Protein AF-0000000087155321 (afdb_homodimer)

Nearest PDB structures (foldseek):
  1sef-assembly1_A  TM=7.141E-01  e=6.602E-05  Enterococcus faecalis V583
  1ud1-assembly1_A  TM=6.564E-01  e=1.223E-03  Glycine max
  1ipj-assembly1_C  TM=6.462E-01  e=1.160E-03  Glycine max
  6l4m-assembly1_A  TM=5.495E-01  e=4.373E-03  Solanum lycopersicum
  2p17-assembly1_A  TM=5.988E-01  e=2.267E-02  Geobacillus kaustophilus HTA426

pLDDT: mean 96.56, std 4.93, range [63.72, 99.0]

Foldseek 3Di:
DDAQWDDDDDDDDDPPDQWDDPPPADPQKTKHWDIKDDDQVVQFHKTKMKIKGAAWGWAAAWDFAQWKKKKFWAAAKKFFDAHNVRDDGDIDGGRDMDIDHHGDITGRMHGHHMTMMIMMIGHPDD/DDAQWDDDDDDDDDPPDQWDDPPPAPPQKTKHWDIKDDDQVVQFHKTKMKIKGAAWGWAAAKDFGQWKKKKFWAAAKKFFDAHNVRDDGDIDGGRDMDIDHHGDITGRMHGHHMTMMIMMIGHDDD

Solvent-accessible surface area (backbone atoms only — not comparable to full-atom values): 12949 Å² total; per-residue (Å²): 89,69,73,61,58,68,79,34,71,80,43,71,59,67,87,84,60,76,67,43,58,50,90,93,52,58,84,47,35,33,32,31,81,76,40,51,44,72,39,74,90,77,58,38,45,34,29,34,30,39,41,35,38,37,58,63,35,59,42,53,58,62,46,68,47,85,36,30,39,37,41,34,32,67,40,52,34,42,25,43,46,24,38,70,84,56,46,75,49,48,78,41,54,49,54,20,38,30,28,38,51,55,60,52,72,44,55,10,40,32,16,68,78,14,27,37,31,44,36,41,38,35,44,63,40,97,87,70,71,60,57,68,78,34,72,78,43,72,59,66,86,86,59,76,67,43,59,49,91,92,52,58,84,46,34,32,32,29,82,75,41,52,45,71,38,75,90,76,57,39,47,34,30,34,30,40,39,34,38,36,58,63,34,58,43,52,57,63,46,68,50,85,35,31,39,36,41,36,33,66,38,52,35,44,25,41,48,24,39,69,83,57,46,76,49,49,78,41,55,49,55,19,36,30,28,38,51,55,59,52,74,43,54,9,41,32,16,70,79,13,27,36,31,44,34,40,37,36,44,63,42,99

Secondary structure (DSSP, 8-state):
-------EEEEE--SSS--BPPTTS-TTEEEEEEEEEEETTTTEEEEEEEEEEPTT-B--S-B--SSEEEEEEEEE-EEES--TTS---EEE-SSEEEEE-TT--B--EE-SS-EEEEEEEEPPP-/-------EEEEE--SSS--BPPTTS-TTEEEEEEEEEEETTTTEEEEEEEEEEPTT-B--S-B--SSEEEEEEEEE-EEES--TTS---EEE-SSEEEEE-TT--B--EE-SS-EEEEEEEEPPP-

Sequence (252 aa):
MPVNKKHDEFYTLDMATGWEVPAGYPAGIQQKIISGGLDEERRSGTRTRLLRFAPGVYTTAPFSHEYWEEVYLVSGDLIVGNDAKGEGGKSFPPNTYACRPPHAPHGPFKSVNGCLLLEMHYFDPVMPVNKKHDEFYTLDMATGWEVPAGYPAGIQQKIISGGLDEERRSGTRTRLLRFAPGVYTTAPFSHEYWEEVYLVSGDLIVGNDAKGEGGKSFPPNTYACRPPHAPHGPFKSVNGCLLLEMHYFDPV

Structure (mmCIF, N/CA/C/O backbone):
data_AF-0000000087155321-model_v1
#
loop_
_entity.id
_entity.type
_entity.pdbx_description
1 polymer 'ChrR-like cupin domain-containing protein'
#
loop_
_atom_site.group_PDB
_atom_site.id
_atom_site.type_symbol
_atom_site.label_atom_id
_atom_site.label_alt_id
_atom_site.label_comp_id
_atom_site.label_asym_id
_atom_site.label_entity_id
_atom_site.label_seq_id
_atom_site.pdbx_PDB_ins_code
_atom_site.Cartn_x
_atom_site.Cartn_y
_atom_site.Cartn_z
_atom_site.occupancy
_atom_site.B_iso_or_equiv
_atom_site.auth_seq_id
_atom_site.auth_comp_id
_atom_site.auth_asym_id
_atom_site.auth_atom_id
_atom_site.pdbx_PDB_model_num
ATOM 1 N N . MET A 1 1 ? -13.297 -8.43 13.484 1 73.31 1 MET A N 1
ATOM 2 C CA . MET A 1 1 ? -14.391 -8.367 12.516 1 73.31 1 MET A CA 1
ATOM 3 C C . MET A 1 1 ? -13.898 -8.75 11.125 1 73.31 1 MET A C 1
ATOM 5 O O . MET A 1 1 ? -12.734 -8.531 10.781 1 73.31 1 MET A O 1
ATOM 9 N N . PRO A 1 2 ? -14.82 -9.32 10.406 1 82.19 2 PRO A N 1
ATOM 10 C CA . PRO A 1 2 ? -14.438 -9.711 9.047 1 82.19 2 PRO A CA 1
ATOM 11 C C . PRO A 1 2 ? -14.07 -8.508 8.18 1 82.19 2 PRO A C 1
ATOM 13 O O . PRO A 1 2 ? -14.539 -7.395 8.43 1 82.19 2 PRO A O 1
ATOM 16 N N . VAL A 1 3 ? -13.141 -8.734 7.254 1 89.94 3 VAL A N 1
ATOM 17 C CA . VAL A 1 3 ? -12.82 -7.738 6.238 1 89.94 3 VAL A CA 1
ATOM 18 C C . VAL A 1 3 ? -14.094 -7.25 5.562 1 89.94 3 VAL A C 1
ATOM 20 O O . VAL A 1 3 ? -14.945 -8.055 5.164 1 89.94 3 VAL A O 1
ATOM 23 N N . ASN A 1 4 ? -14.352 -5.934 5.512 1 94.12 4 ASN A N 1
ATOM 24 C CA . ASN A 1 4 ? -15.578 -5.348 4.984 1 94.12 4 ASN A CA 1
ATOM 25 C C . ASN A 1 4 ? -15.422 -4.938 3.523 1 94.12 4 ASN A C 1
ATOM 27 O O . ASN A 1 4 ? -15.969 -3.918 3.098 1 94.12 4 ASN A O 1
ATOM 31 N N . LYS A 1 5 ? -14.578 -5.559 2.738 1 96.19 5 LYS A N 1
ATOM 32 C CA . LYS A 1 5 ? -14.359 -5.285 1.32 1 96.19 5 LYS A CA 1
ATOM 33 C C . LYS A 1 5 ? -15.078 -6.305 0.445 1 96.19 5 LYS A C 1
ATOM 35 O O . LYS A 1 5 ? -15.391 -7.41 0.896 1 96.19 5 LYS A O 1
ATOM 40 N N . LYS A 1 6 ? -15.359 -5.832 -0.775 1 96.62 6 LYS A N 1
ATOM 41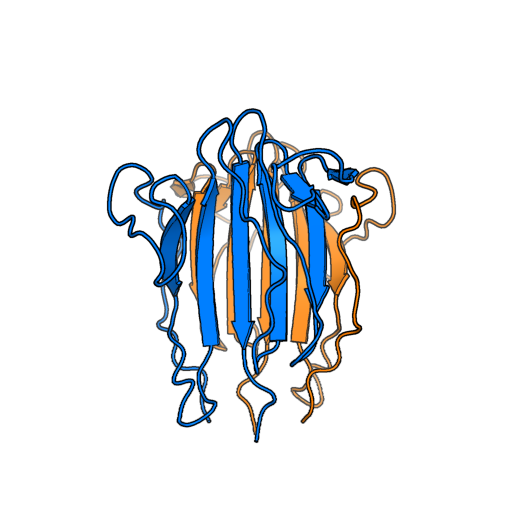 C CA . LYS A 1 6 ? -16.031 -6.695 -1.747 1 96.62 6 LYS A CA 1
ATOM 42 C C . LYS A 1 6 ? -15.016 -7.324 -2.701 1 96.62 6 LYS A C 1
ATOM 44 O O . LYS A 1 6 ? -13.93 -6.777 -2.912 1 96.62 6 LYS A O 1
ATOM 49 N N . HIS A 1 7 ? -15.438 -8.5 -3.244 1 97.75 7 HIS A N 1
ATOM 50 C CA . HIS A 1 7 ? -14.664 -9.102 -4.328 1 97.75 7 HIS A CA 1
ATOM 51 C C . HIS A 1 7 ? -14.773 -8.273 -5.605 1 97.75 7 HIS A C 1
ATOM 53 O O . HIS A 1 7 ? -15.867 -8.117 -6.156 1 97.75 7 HIS A O 1
ATOM 59 N N . ASP A 1 8 ? -13.703 -7.676 -6.039 1 97.5 8 ASP A N 1
ATOM 60 C CA . ASP A 1 8 ? -13.586 -6.965 -7.309 1 97.5 8 ASP A CA 1
ATOM 61 C C . ASP A 1 8 ? -12.422 -7.5 -8.133 1 97.5 8 ASP A C 1
ATOM 63 O O . ASP A 1 8 ? -11.258 -7.305 -7.777 1 97.5 8 ASP A O 1
ATOM 67 N N . GLU A 1 9 ? -12.82 -8.164 -9.234 1 97.38 9 GLU A N 1
ATOM 68 C CA . GLU A 1 9 ? -11.727 -8.508 -10.133 1 97.38 9 GLU A CA 1
ATOM 69 C C . GLU A 1 9 ? -11.188 -7.277 -10.852 1 97.38 9 GLU A C 1
ATOM 71 O O . GLU A 1 9 ? -11.695 -6.172 -10.664 1 97.38 9 GLU A O 1
ATOM 76 N N . PHE A 1 10 ? -10.008 -7.48 -11.609 1 98.56 10 PHE A N 1
ATOM 77 C CA . PHE A 1 10 ? -9.281 -6.348 -12.164 1 98.56 10 PHE A CA 1
ATOM 78 C C . PHE A 1 10 ? -10.211 -5.445 -12.961 1 98.56 10 PHE A C 1
ATOM 80 O O . PHE A 1 10 ? -10.961 -5.918 -13.82 1 98.56 10 PHE A O 1
ATOM 87 N N . TYR A 1 11 ? -10.25 -4.262 -12.625 1 98.38 11 TYR A N 1
ATOM 88 C CA . TYR A 1 11 ? -10.922 -3.223 -13.398 1 98.38 11 TYR A CA 1
ATOM 89 C C . TYR A 1 11 ? -10.109 -1.934 -13.406 1 98.38 11 TYR A C 1
ATOM 91 O O . TYR A 1 11 ? -9.461 -1.598 -12.414 1 98.38 11 TYR A O 1
ATOM 99 N N . THR A 1 12 ? -10.148 -1.227 -14.531 1 98.69 12 THR A N 1
ATOM 100 C CA . THR A 1 12 ? -9.438 0.043 -14.656 1 98.69 12 THR A CA 1
ATOM 101 C C . THR A 1 12 ? -10.211 1.162 -13.969 1 98.69 12 THR A C 1
ATOM 103 O O . THR A 1 12 ? -11.383 1.389 -14.266 1 98.69 12 THR A O 1
ATOM 106 N N . LEU A 1 13 ? -9.539 1.8 -13.023 1 98.75 13 LEU A N 1
ATOM 107 C CA . LEU A 1 13 ? -10.195 2.881 -12.297 1 98.75 13 LEU A CA 1
ATOM 108 C C . LEU A 1 13 ? -10.492 4.055 -13.219 1 98.75 13 LEU A C 1
ATOM 110 O O . LEU A 1 13 ? -9.68 4.406 -14.07 1 98.75 13 LEU A O 1
ATOM 114 N N . ASP A 1 14 ? -11.758 4.633 -13.094 1 98.44 14 ASP A N 1
ATOM 115 C CA . ASP A 1 14 ? -12.055 5.91 -13.734 1 98.44 14 ASP A CA 1
ATOM 116 C C . ASP A 1 14 ? -11.336 7.059 -13.031 1 98.44 14 ASP A C 1
ATOM 118 O O . ASP A 1 14 ? -11.734 7.477 -11.945 1 98.44 14 ASP A O 1
ATOM 122 N N . MET A 1 15 ? -10.32 7.57 -13.68 1 98.38 15 MET A N 1
ATOM 123 C CA . MET A 1 15 ? -9.492 8.578 -13.023 1 98.38 15 MET A CA 1
ATOM 124 C C . MET A 1 15 ? -10.055 9.977 -13.25 1 98.38 15 MET A C 1
ATOM 126 O O . MET A 1 15 ? -9.531 10.961 -12.719 1 98.38 15 MET A O 1
ATOM 130 N N . ALA A 1 16 ? -11.078 10.102 -13.945 1 98 16 ALA A N 1
ATOM 131 C CA . ALA A 1 16 ? -11.633 11.406 -14.297 1 98 16 ALA A CA 1
ATOM 132 C C . ALA A 1 16 ? -12.734 11.805 -13.32 1 98 16 ALA A C 1
ATOM 134 O O . ALA A 1 16 ? -12.953 12.992 -13.07 1 98 16 ALA A O 1
ATOM 135 N N . THR A 1 17 ? -13.484 10.844 -12.734 1 98.19 17 THR A N 1
ATOM 136 C CA . THR A 1 17 ? -14.633 11.148 -11.883 1 98.19 17 THR A CA 1
ATOM 137 C C . THR A 1 17 ? -14.531 10.398 -10.555 1 98.19 17 THR A C 1
ATOM 139 O O . THR A 1 17 ? -13.625 9.586 -10.367 1 98.19 17 THR A O 1
ATOM 142 N N . GLY A 1 18 ? -15.367 10.711 -9.625 1 98.12 18 GLY A N 1
ATOM 143 C CA . GLY A 1 18 ? -15.453 9.984 -8.367 1 98.12 18 GLY A CA 1
ATOM 144 C C . GLY A 1 18 ? -14.516 10.508 -7.301 1 98.12 18 GLY A C 1
ATOM 145 O O . GLY A 1 18 ? -14.219 9.812 -6.328 1 98.12 18 GLY A O 1
ATOM 146 N N . TRP A 1 19 ? -14.031 11.688 -7.547 1 98.56 19 TRP A N 1
ATOM 147 C CA . TRP A 1 19 ? -13.125 12.312 -6.59 1 98.56 19 TRP A CA 1
ATOM 148 C C . TRP A 1 19 ? -13.875 13.242 -5.648 1 98.56 19 TRP A C 1
ATOM 150 O O . TRP A 1 19 ? -14.828 13.922 -6.062 1 98.56 19 TRP A O 1
ATOM 160 N N . GLU A 1 20 ? -13.5 13.281 -4.371 1 98.5 20 GLU A N 1
ATOM 161 C CA . GLU A 1 20 ? -14.078 14.18 -3.379 1 98.5 20 GLU A CA 1
ATOM 162 C C . GLU A 1 20 ? -12.992 14.781 -2.486 1 98.5 20 GLU A C 1
ATOM 164 O O . GLU A 1 20 ? -11.945 14.172 -2.279 1 98.5 20 GLU A O 1
ATOM 169 N N . VAL A 1 21 ? -13.227 15.969 -1.968 1 98.19 21 VAL A N 1
ATOM 170 C CA . VAL A 1 21 ? -12.328 16.594 -1.009 1 98.19 21 VAL A CA 1
ATOM 171 C C . VAL A 1 21 ? -12.555 16 0.38 1 98.19 21 VAL A C 1
ATOM 173 O O . VAL A 1 21 ? -13.656 16.062 0.917 1 98.19 21 VAL A O 1
ATOM 176 N N . PRO A 1 22 ? -11.508 15.352 0.925 1 95.75 22 PRO A N 1
ATOM 177 C CA . PRO A 1 22 ? -11.711 14.875 2.293 1 95.75 22 PRO A CA 1
ATOM 178 C C . PRO A 1 22 ? -12 16 3.277 1 95.75 22 PRO A C 1
ATOM 180 O O . PRO A 1 22 ? -11.5 17.125 3.113 1 95.75 22 PRO A O 1
ATOM 183 N N . ALA A 1 23 ? -12.773 15.68 4.352 1 91.56 23 ALA A N 1
ATOM 184 C CA . ALA A 1 23 ? -13.086 16.672 5.367 1 91.56 23 ALA A CA 1
ATOM 185 C C . ALA A 1 23 ? -11.82 17.297 5.945 1 91.56 23 ALA A C 1
ATOM 187 O O . ALA A 1 23 ? -10.875 16.578 6.305 1 91.56 23 ALA A O 1
ATOM 188 N N . GLY A 1 24 ? -11.727 18.594 5.926 1 90.06 24 GLY A N 1
ATOM 189 C CA . GLY A 1 24 ? -10.617 19.297 6.551 1 90.06 24 GLY A CA 1
ATOM 190 C C . GLY A 1 24 ? -9.469 19.562 5.598 1 90.06 24 GLY A C 1
ATOM 191 O O . GLY A 1 24 ? -8.508 20.25 5.949 1 90.06 24 GLY A O 1
ATOM 192 N N . TYR A 1 25 ? -9.508 19.062 4.438 1 94.81 25 TYR A N 1
ATOM 193 C CA . TYR A 1 25 ? -8.453 19.266 3.457 1 94.81 25 TYR A CA 1
ATOM 194 C C . TYR A 1 25 ? -8.766 20.453 2.545 1 94.81 25 TYR A C 1
ATOM 196 O O . TYR A 1 25 ? -9.93 20.797 2.346 1 94.81 25 TYR A O 1
ATOM 204 N N . PRO A 1 26 ? -7.746 21.062 2.01 1 95.88 26 PRO A N 1
ATOM 205 C CA . PRO A 1 26 ? -7.996 22.031 0.942 1 95.88 26 PRO A CA 1
ATOM 206 C C . PRO A 1 26 ? -8.555 21.391 -0.325 1 95.88 26 PRO A C 1
ATOM 208 O O . PRO A 1 26 ? -8.352 20.188 -0.552 1 95.88 26 PRO A O 1
ATOM 211 N N . ALA A 1 27 ? -9.18 22.234 -1.215 1 96.88 27 ALA A N 1
ATOM 212 C CA . ALA A 1 27 ? -9.875 21.719 -2.395 1 96.88 27 ALA A CA 1
ATOM 213 C C . ALA A 1 27 ? -8.906 21.047 -3.352 1 96.88 27 ALA A C 1
ATOM 215 O O . ALA A 1 27 ? -9.297 20.156 -4.109 1 96.88 27 ALA A O 1
ATOM 216 N N . GLY A 1 28 ? -7.602 21.312 -3.316 1 98.5 28 GLY A N 1
ATOM 217 C CA . GLY A 1 28 ? -6.609 20.781 -4.234 1 98.5 28 GLY A CA 1
ATOM 218 C C . GLY A 1 28 ? -6.125 19.391 -3.852 1 98.5 28 GLY A C 1
ATOM 219 O O . GLY A 1 28 ? -5.289 18.812 -4.543 1 98.5 28 GLY A O 1
ATOM 220 N N . ILE A 1 29 ? -6.633 18.906 -2.738 1 98.81 29 ILE A N 1
ATOM 221 C CA . ILE A 1 29 ? -6.379 17.531 -2.334 1 98.81 29 ILE A CA 1
ATOM 222 C C . ILE A 1 29 ? -7.68 16.734 -2.389 1 98.81 29 ILE A C 1
ATOM 224 O O . ILE A 1 29 ? -8.656 17.078 -1.725 1 98.81 29 ILE A O 1
ATOM 228 N N . GLN A 1 30 ? -7.73 15.672 -3.225 1 98.88 30 GLN A N 1
ATOM 229 C CA . GLN A 1 30 ? -8.945 14.891 -3.434 1 98.88 30 GLN A CA 1
ATOM 230 C C . GLN A 1 30 ? -8.688 13.398 -3.209 1 98.88 30 GLN A C 1
ATOM 232 O O . GLN A 1 30 ? -7.57 12.922 -3.424 1 98.88 30 GLN A O 1
ATOM 237 N N . GLN A 1 31 ? -9.734 12.758 -2.762 1 98.88 31 GLN A N 1
ATOM 238 C CA . GLN A 1 31 ? -9.641 11.32 -2.518 1 98.88 31 GLN A CA 1
ATOM 239 C C . GLN A 1 31 ? -10.648 10.555 -3.371 1 98.88 31 GLN A C 1
ATOM 241 O O . GLN A 1 31 ? -11.656 11.109 -3.809 1 98.88 31 GLN A O 1
ATOM 246 N N . LYS A 1 32 ? -10.391 9.352 -3.674 1 98.75 32 LYS A N 1
ATOM 247 C CA . LYS A 1 32 ? -11.25 8.328 -4.266 1 98.75 32 LYS A CA 1
ATOM 248 C C . LYS A 1 32 ? -11.172 7.023 -3.486 1 98.75 32 LYS A C 1
ATOM 250 O O . LYS A 1 32 ? -10.133 6.359 -3.484 1 98.75 32 LYS A O 1
ATOM 255 N N . ILE A 1 33 ? -12.258 6.719 -2.752 1 98.44 33 ILE A N 1
ATOM 256 C CA . ILE A 1 33 ? -12.305 5.434 -2.062 1 98.44 33 ILE A CA 1
ATOM 257 C C . ILE A 1 33 ? -12.508 4.312 -3.078 1 98.44 33 ILE A C 1
ATOM 259 O O . ILE A 1 33 ? -13.477 4.32 -3.836 1 98.44 33 ILE A O 1
ATOM 263 N N . ILE A 1 34 ? -11.602 3.355 -3.066 1 98.56 34 ILE A N 1
ATOM 264 C CA . ILE A 1 34 ? -11.727 2.354 -4.117 1 98.56 34 ILE A CA 1
ATOM 265 C C . ILE A 1 34 ? -12.078 1.002 -3.504 1 98.56 34 ILE A C 1
ATOM 267 O O . ILE A 1 34 ? -12.477 0.076 -4.215 1 98.56 34 ILE A O 1
ATOM 271 N N . SER A 1 35 ? -11.961 0.858 -2.182 1 98.44 35 SER A N 1
ATOM 272 C CA . SER A 1 35 ? -12.352 -0.392 -1.535 1 98.44 35 SER A CA 1
ATOM 273 C C . SER A 1 35 ? -12.594 -0.191 -0.043 1 98.44 35 SER A C 1
ATOM 275 O O . SER A 1 35 ? -11.812 0.476 0.635 1 98.44 35 SER A O 1
ATOM 277 N N . GLY A 1 36 ? -13.734 -0.703 0.441 1 97.31 36 GLY A N 1
ATOM 278 C CA . GLY A 1 36 ? -14.023 -0.759 1.864 1 97.31 36 GLY A CA 1
ATOM 279 C C . GLY A 1 36 ? -14.453 0.578 2.439 1 97.31 36 GLY A C 1
ATOM 280 O O . GLY A 1 36 ? -15.117 1.366 1.762 1 97.31 36 GLY A O 1
ATOM 281 N N . GLY A 1 37 ? -14.234 0.605 3.791 1 95.69 37 GLY A N 1
ATOM 282 C CA . GLY A 1 37 ? -14.625 1.76 4.586 1 95.69 37 GLY A CA 1
ATOM 283 C C . GLY A 1 37 ? -14.211 1.647 6.043 1 95.69 37 GLY A C 1
ATOM 284 O O . GLY A 1 37 ? -13.969 0.547 6.539 1 95.69 37 GLY A O 1
ATOM 285 N N . LEU A 1 38 ? -14.086 2.842 6.668 1 94.75 38 LEU A N 1
ATOM 286 C CA . LEU A 1 38 ? -13.742 2.883 8.086 1 94.75 38 LEU A CA 1
ATOM 287 C C . LEU A 1 38 ? -14.906 3.4 8.914 1 94.75 38 LEU A C 1
ATOM 289 O O . LEU A 1 38 ? -15.602 4.336 8.508 1 94.75 38 LEU A O 1
ATOM 293 N N . ASP A 1 39 ? -15.164 2.752 9.984 1 93.69 39 ASP A N 1
ATOM 294 C CA . ASP A 1 39 ? -15.984 3.277 11.078 1 93.69 39 ASP A CA 1
ATOM 295 C C . ASP A 1 39 ? -15.109 3.703 12.258 1 93.69 39 ASP A C 1
ATOM 297 O O . ASP A 1 39 ? -14.781 2.885 13.117 1 93.69 39 ASP A O 1
ATOM 301 N N . GLU A 1 40 ? -14.742 4.965 12.219 1 90.88 40 GLU A N 1
ATOM 302 C CA . GLU A 1 40 ? -13.766 5.445 13.195 1 90.88 40 GLU A CA 1
ATOM 303 C C . GLU A 1 40 ? -14.352 5.426 14.609 1 90.88 40 GLU A C 1
ATOM 305 O O . GLU A 1 40 ? -13.625 5.199 15.578 1 90.88 40 GLU A O 1
ATOM 310 N N . GLU A 1 41 ? -15.617 5.684 14.695 1 92.06 41 GLU A N 1
ATOM 311 C CA . GLU A 1 41 ? -16.266 5.617 16.016 1 92.06 41 GLU A CA 1
ATOM 312 C C . GLU A 1 41 ? -16.172 4.207 16.594 1 92.06 41 GLU A C 1
ATOM 314 O O . GLU A 1 41 ? -15.875 4.035 17.766 1 92.06 41 GLU A O 1
ATOM 319 N N . ARG A 1 42 ? -16.422 3.205 15.828 1 92.88 42 ARG A N 1
ATOM 320 C CA . ARG A 1 42 ? -16.422 1.814 16.266 1 92.88 42 ARG A CA 1
ATOM 321 C C . ARG A 1 42 ? -15.039 1.191 16.078 1 92.88 42 ARG A C 1
ATOM 323 O O . ARG A 1 42 ? -14.844 0.006 16.359 1 92.88 42 ARG A O 1
ATOM 330 N N . ARG A 1 43 ? -14.078 1.961 15.57 1 91.06 43 ARG A N 1
ATOM 331 C CA . ARG A 1 43 ? -12.703 1.521 15.328 1 91.06 43 ARG A CA 1
ATOM 332 C C . ARG A 1 43 ? -12.68 0.196 14.57 1 91.06 43 ARG A C 1
ATOM 334 O O . ARG A 1 43 ? -12.031 -0.758 15.008 1 91.06 43 ARG A O 1
ATOM 341 N N . SER A 1 44 ? -13.398 0.226 13.484 1 90.75 44 SER A N 1
ATOM 342 C CA . SER A 1 44 ? -13.508 -0.988 12.68 1 90.75 44 SER A CA 1
ATO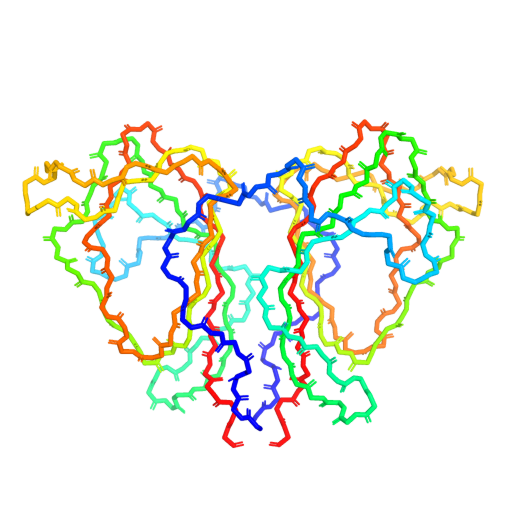M 343 C C . SER A 1 44 ? -13.484 -0.67 11.188 1 90.75 44 SER A C 1
ATOM 345 O O . SER A 1 44 ? -13.711 0.474 10.789 1 90.75 44 SER A O 1
ATOM 347 N N . GLY A 1 45 ? -13.055 -1.744 10.43 1 92.38 45 GLY A N 1
ATOM 348 C CA . GLY A 1 45 ? -13.078 -1.625 8.977 1 92.38 45 GLY A CA 1
ATOM 349 C C . GLY A 1 45 ? -11.695 -1.437 8.375 1 92.38 45 GLY A C 1
ATOM 350 O O . GLY A 1 45 ? -10.719 -1.261 9.102 1 92.38 45 GLY A O 1
ATOM 351 N N . THR A 1 46 ? -11.602 -1.612 7.117 1 95.56 46 THR A N 1
ATOM 352 C CA . THR A 1 46 ? -10.43 -1.391 6.273 1 95.56 46 THR A CA 1
ATOM 353 C C . THR A 1 46 ? -10.805 -0.589 5.031 1 95.56 46 THR A C 1
ATOM 355 O O . THR A 1 46 ? -11.883 -0.773 4.469 1 95.56 46 THR A O 1
ATOM 358 N N . ARG A 1 47 ? -9.914 0.312 4.641 1 97.44 47 ARG A N 1
ATOM 359 C CA . ARG A 1 47 ? -10.188 1.185 3.502 1 97.44 47 ARG A CA 1
ATOM 360 C C . ARG A 1 47 ? -8.938 1.36 2.641 1 97.44 47 ARG A C 1
ATOM 362 O O . ARG A 1 47 ? -7.836 1.53 3.162 1 97.44 47 ARG A O 1
ATOM 369 N N . THR A 1 48 ? -9.109 1.25 1.36 1 98.75 48 THR A N 1
ATOM 370 C CA . THR A 1 48 ? -8.109 1.625 0.371 1 98.75 48 THR A CA 1
ATOM 371 C C . THR A 1 48 ? -8.57 2.828 -0.444 1 98.75 48 THR A C 1
ATOM 373 O O . THR A 1 48 ? -9.703 2.852 -0.935 1 98.75 48 THR A O 1
ATOM 376 N N . ARG A 1 49 ? -7.746 3.799 -0.552 1 98.81 49 ARG A N 1
ATOM 377 C CA . ARG A 1 49 ? -8.109 4.996 -1.308 1 98.81 49 ARG A CA 1
ATOM 378 C C . ARG A 1 49 ? -6.934 5.492 -2.145 1 98.81 49 ARG A C 1
ATOM 380 O O . ARG A 1 49 ? -5.781 5.168 -1.859 1 98.81 49 ARG A O 1
ATOM 387 N N . LEU A 1 50 ? -7.277 6.199 -3.244 1 98.94 50 LEU A N 1
ATOM 388 C CA . LEU A 1 50 ? -6.344 7.109 -3.898 1 98.94 50 LEU A CA 1
ATOM 389 C C . LEU A 1 50 ? -6.461 8.516 -3.32 1 98.94 50 LEU A C 1
ATOM 391 O O . LEU A 1 50 ? -7.562 8.977 -3.027 1 98.94 50 LEU A O 1
ATOM 395 N N . LEU A 1 51 ? -5.383 9.148 -3.07 1 98.94 51 LEU A N 1
ATOM 396 C CA . LEU A 1 51 ? -5.297 10.562 -2.707 1 98.94 51 LEU A CA 1
ATOM 397 C C . LEU A 1 51 ? -4.406 11.32 -3.688 1 98.94 51 LEU A C 1
ATOM 399 O O . LEU A 1 51 ? -3.285 10.891 -3.969 1 98.94 51 LEU A O 1
ATOM 403 N N . ARG A 1 52 ? -4.918 12.422 -4.254 1 98.94 52 ARG A N 1
ATOM 404 C CA . ARG A 1 52 ? -4.09 13.18 -5.188 1 98.94 52 ARG A CA 1
ATOM 405 C C . ARG A 1 52 ? -3.998 14.641 -4.773 1 98.94 52 ARG A C 1
ATOM 407 O O . ARG A 1 52 ? -4.945 15.195 -4.207 1 98.94 52 ARG A O 1
ATOM 414 N N . PHE A 1 53 ? -2.838 15.18 -4.953 1 98.88 53 PHE A N 1
ATOM 415 C CA . PHE A 1 53 ? -2.561 16.594 -4.785 1 98.88 53 PHE A CA 1
ATOM 416 C C . PHE A 1 53 ? -2.494 17.297 -6.137 1 98.88 53 PHE A C 1
ATOM 418 O O . PHE A 1 53 ? -1.839 16.828 -7.062 1 98.88 53 PHE A O 1
ATOM 425 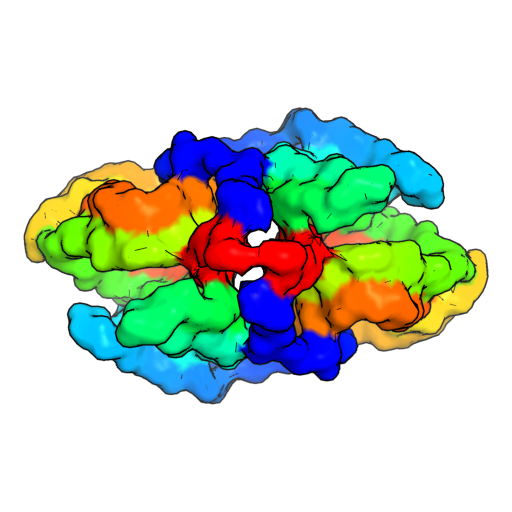N N . ALA A 1 54 ? -3.193 18.438 -6.27 1 98.81 54 ALA A N 1
ATOM 426 C CA . ALA A 1 54 ? -2.934 19.328 -7.398 1 98.81 54 ALA A CA 1
ATOM 427 C C . ALA A 1 54 ? -1.585 20.031 -7.242 1 98.81 54 ALA A C 1
ATOM 429 O O . ALA A 1 54 ? -1.063 20.141 -6.133 1 98.81 54 ALA A O 1
ATOM 430 N N . PRO A 1 55 ? -0.976 20.469 -8.367 1 98.81 55 PRO A N 1
ATOM 431 C CA . PRO A 1 55 ? 0.289 21.203 -8.297 1 98.81 55 PRO A CA 1
ATOM 432 C C . PRO A 1 55 ? 0.218 22.406 -7.359 1 98.81 55 PRO A C 1
ATOM 434 O O . PRO A 1 55 ? -0.726 23.203 -7.434 1 98.81 55 PRO A O 1
ATOM 437 N N . GLY A 1 56 ? 1.114 22.453 -6.422 1 98.56 56 GLY A N 1
ATOM 438 C CA . GLY A 1 56 ? 1.274 23.641 -5.582 1 98.56 56 GLY A CA 1
ATOM 439 C C . GLY A 1 56 ? 0.474 23.562 -4.297 1 98.56 56 GLY A C 1
ATOM 440 O O . GLY A 1 56 ? 0.609 24.422 -3.426 1 98.56 56 GLY A O 1
ATOM 441 N N . VAL A 1 57 ? -0.353 22.562 -4.094 1 98.56 57 VAL A N 1
ATOM 442 C CA . VAL A 1 57 ? -1.218 22.453 -2.922 1 98.56 57 VAL A CA 1
ATOM 443 C C . VAL A 1 57 ? -0.416 21.938 -1.729 1 98.56 57 VAL A C 1
ATOM 445 O O . VAL A 1 57 ? 0.538 21.172 -1.898 1 98.56 57 VAL A O 1
ATOM 448 N N . TYR A 1 58 ? -0.715 22.422 -0.546 1 98.38 58 TYR A N 1
ATOM 449 C CA . TYR A 1 58 ? -0.03 21.984 0.665 1 98.38 58 TYR A CA 1
ATOM 450 C C . TYR A 1 58 ? -0.966 22.031 1.867 1 98.38 58 TYR A C 1
ATOM 452 O O . TYR A 1 58 ? -1.971 22.75 1.853 1 98.38 58 TYR A O 1
ATOM 460 N N . THR A 1 59 ? -0.729 21.188 2.85 1 98.5 59 THR A N 1
ATOM 461 C CA . THR A 1 59 ? -1.365 21.281 4.16 1 98.5 59 THR A CA 1
ATOM 462 C C . THR A 1 59 ? -0.493 22.062 5.137 1 98.5 59 THR A C 1
ATOM 464 O O . THR A 1 59 ? 0.688 22.297 4.871 1 98.5 59 THR A O 1
ATOM 467 N N . THR A 1 60 ? -1.065 22.469 6.219 1 97.69 60 THR A N 1
ATOM 468 C CA . THR A 1 60 ? -0.367 23.484 7.008 1 97.69 60 THR A CA 1
ATOM 469 C C . THR A 1 60 ? -0.018 22.938 8.391 1 97.69 60 THR A C 1
ATOM 471 O O . THR A 1 60 ? 0.751 23.562 9.133 1 97.69 60 THR A O 1
ATOM 474 N N . ALA A 1 61 ? -0.597 21.844 8.859 1 96.88 61 ALA A N 1
ATOM 475 C CA . ALA A 1 61 ? -0.364 21.25 10.172 1 96.88 61 ALA A CA 1
ATOM 476 C C . ALA A 1 61 ? -0.245 19.734 10.062 1 96.88 61 ALA A C 1
ATOM 478 O O . ALA A 1 61 ? -0.761 19.125 9.125 1 96.88 61 ALA A O 1
ATOM 479 N N . PRO A 1 62 ? 0.431 19.062 11.047 1 96.75 62 PRO A N 1
ATOM 480 C CA . PRO A 1 62 ? 0.521 17.594 11.047 1 96.75 62 PRO A CA 1
ATOM 481 C C . PRO A 1 62 ? -0.823 16.922 11.312 1 96.75 62 PRO A C 1
ATOM 483 O O . PRO A 1 62 ? -1.729 17.547 11.867 1 96.75 62 PRO A O 1
ATOM 486 N N . PHE A 1 63 ? -0.903 15.68 10.859 1 94.75 63 PHE A N 1
ATOM 487 C CA . PHE A 1 63 ? -2.072 14.828 11.055 1 94.75 63 PHE A CA 1
ATOM 488 C C . PHE A 1 63 ? -1.789 13.742 12.086 1 94.75 63 PHE A C 1
ATOM 490 O O . PHE A 1 63 ? -0.63 13.414 12.344 1 94.75 63 PHE A O 1
ATOM 497 N N . SER A 1 64 ? -2.871 13.273 12.688 1 95.88 64 SER A N 1
ATOM 498 C CA . SER A 1 64 ? -2.873 12.086 13.531 1 95.88 64 SER A CA 1
ATOM 499 C C . SER A 1 64 ? -4.199 11.336 13.43 1 95.88 64 SER A C 1
ATOM 501 O O . SER A 1 64 ? -5.258 11.953 13.312 1 95.88 64 SER A O 1
ATOM 503 N N . HIS A 1 65 ? -4.133 10.008 13.375 1 95.44 65 HIS A N 1
ATOM 504 C CA . HIS A 1 65 ? -5.363 9.227 13.352 1 95.44 65 HIS A CA 1
ATOM 505 C C . HIS A 1 65 ? -5.191 7.91 14.094 1 95.44 65 HIS A C 1
ATOM 507 O O . HIS A 1 65 ? -4.082 7.555 14.492 1 95.44 65 HIS A O 1
ATOM 513 N N . GLU A 1 66 ? -6.312 7.195 14.344 1 95.25 66 GLU A N 1
ATOM 514 C CA . GLU A 1 66 ? -6.363 6.066 15.273 1 95.25 66 GLU A CA 1
ATOM 515 C C . G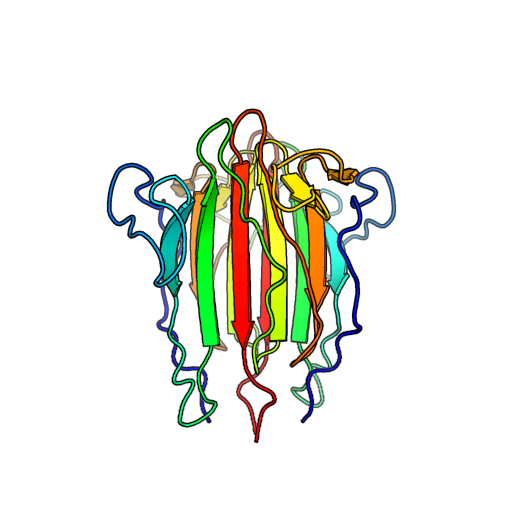LU A 1 66 ? -6.191 4.742 14.539 1 95.25 66 GLU A C 1
ATOM 517 O O . GLU A 1 66 ? -6.418 3.674 15.117 1 95.25 66 GLU A O 1
ATOM 522 N N . TYR A 1 67 ? -5.863 4.785 13.359 1 96.38 67 TYR A N 1
ATOM 523 C CA . TYR A 1 67 ? -5.707 3.568 12.562 1 96.38 67 TYR A CA 1
ATOM 524 C C . TYR A 1 67 ? -4.312 3.482 11.961 1 96.38 67 TYR A C 1
ATOM 526 O O . TYR A 1 67 ? -3.582 4.477 11.93 1 96.38 67 TYR A O 1
ATOM 534 N N . TRP A 1 68 ? -3.934 2.299 11.594 1 96.88 68 TRP A N 1
ATOM 535 C CA . TRP A 1 68 ? -2.734 2.107 10.781 1 96.88 68 TRP A CA 1
ATOM 536 C C . TRP A 1 68 ? -2.906 2.725 9.398 1 96.88 68 TRP A C 1
ATOM 538 O O . TRP A 1 68 ? -3.992 2.668 8.82 1 96.88 68 TRP A O 1
ATOM 548 N N . GLU A 1 69 ? -1.837 3.266 8.883 1 98.5 69 GLU A N 1
ATOM 549 C CA . GLU A 1 69 ? -1.828 3.844 7.547 1 98.5 69 GLU A CA 1
ATOM 550 C C . GLU A 1 69 ? -0.576 3.434 6.777 1 98.5 69 GLU A C 1
ATOM 552 O O . GLU A 1 69 ? 0.542 3.568 7.281 1 98.5 69 GLU A O 1
ATOM 557 N N . GLU A 1 70 ? -0.73 2.896 5.625 1 98.81 70 GLU A N 1
ATOM 558 C CA . GLU A 1 70 ? 0.321 2.746 4.625 1 98.81 70 GLU A CA 1
ATOM 559 C C . GLU A 1 70 ? 0.114 3.711 3.461 1 98.81 70 GLU A C 1
ATOM 561 O O . GLU A 1 70 ? -1.017 3.924 3.018 1 98.81 70 GLU A O 1
ATOM 566 N N . VAL A 1 71 ? 1.181 4.328 2.965 1 98.94 71 VAL A N 1
ATOM 567 C CA . VAL A 1 71 ? 1.137 5.262 1.844 1 98.94 71 VAL A CA 1
ATOM 568 C C . VAL A 1 71 ? 2.184 4.871 0.804 1 98.94 71 VAL A C 1
ATOM 570 O O . VAL A 1 71 ? 3.34 4.613 1.145 1 98.94 71 VAL A O 1
ATOM 573 N N . TYR A 1 72 ? 1.809 4.742 -0.399 1 99 72 TYR A N 1
ATOM 574 C CA . TYR A 1 72 ? 2.695 4.535 -1.538 1 99 72 TYR A CA 1
ATOM 575 C C . TYR A 1 72 ? 2.561 5.672 -2.545 1 99 72 TYR A C 1
ATOM 577 O O . TYR A 1 72 ? 1.462 5.953 -3.027 1 99 72 TYR A O 1
ATOM 585 N N . LEU A 1 73 ? 3.664 6.375 -2.846 1 99 73 LEU A N 1
ATOM 586 C CA . LEU A 1 73 ? 3.674 7.422 -3.857 1 99 73 LEU A CA 1
ATOM 587 C C . LEU A 1 73 ? 3.752 6.828 -5.258 1 99 73 LEU A C 1
ATOM 589 O O . LEU A 1 73 ? 4.816 6.375 -5.688 1 99 73 LEU A O 1
ATOM 593 N N . VAL A 1 74 ? 2.654 6.883 -5.934 1 98.94 74 VAL A N 1
ATOM 594 C CA . VAL A 1 74 ? 2.527 6.238 -7.238 1 98.94 74 VAL A CA 1
ATOM 595 C C . VAL A 1 74 ? 3.203 7.098 -8.305 1 98.94 74 VAL A C 1
ATOM 597 O O . VAL A 1 74 ? 3.988 6.59 -9.109 1 98.94 74 VAL A O 1
ATOM 600 N N . SER A 1 75 ? 2.934 8.344 -8.32 1 98.88 75 SER A N 1
ATOM 601 C CA . SER A 1 75 ? 3.471 9.258 -9.32 1 98.88 75 SER A CA 1
ATOM 602 C C . SER A 1 75 ? 3.555 10.688 -8.781 1 98.88 75 SER A C 1
ATOM 604 O O . SER A 1 75 ? 2.881 11.023 -7.809 1 98.88 75 SER A O 1
ATOM 606 N N . GLY A 1 76 ? 4.41 11.523 -9.422 1 98.81 76 GLY A N 1
ATOM 607 C CA . GLY A 1 76 ? 4.586 12.914 -9.039 1 98.81 76 GLY A CA 1
ATOM 608 C C . GLY A 1 76 ? 5.609 13.102 -7.934 1 98.81 76 GLY A C 1
ATOM 609 O O . GLY A 1 76 ? 6.594 12.367 -7.855 1 98.81 76 GLY A O 1
ATOM 610 N N . ASP A 1 77 ? 5.457 14.211 -7.176 1 98.88 77 ASP A N 1
ATOM 611 C CA . ASP A 1 77 ? 6.367 14.539 -6.086 1 98.88 77 ASP A CA 1
ATOM 612 C C . ASP A 1 77 ? 5.605 14.812 -4.793 1 98.88 77 ASP A C 1
ATOM 614 O O . ASP A 1 77 ? 4.52 15.406 -4.82 1 98.88 77 ASP A O 1
ATOM 618 N N . LEU A 1 78 ? 6.109 14.328 -3.723 1 98.94 78 LEU A N 1
ATOM 619 C CA . LEU A 1 78 ? 5.559 14.57 -2.395 1 98.94 78 LEU A CA 1
ATOM 620 C C . LEU A 1 78 ? 6.602 15.203 -1.481 1 98.94 78 LEU A C 1
ATOM 622 O O . LEU A 1 78 ? 7.723 14.711 -1.377 1 98.94 78 LEU A O 1
ATOM 626 N N . ILE A 1 79 ? 6.25 16.281 -0.924 1 98.94 79 ILE A N 1
ATOM 627 C CA . ILE A 1 79 ? 7.09 16.938 0.07 1 98.94 79 ILE A CA 1
ATOM 628 C C . ILE A 1 79 ? 6.48 16.766 1.458 1 98.94 79 ILE A C 1
ATOM 630 O O . ILE A 1 79 ? 5.277 16.969 1.642 1 98.94 79 ILE A O 1
ATOM 634 N N . VAL A 1 80 ? 7.309 16.391 2.393 1 98.81 80 VAL A N 1
ATOM 635 C CA . VAL A 1 80 ? 6.84 16.094 3.742 1 98.81 80 VAL A CA 1
ATOM 636 C C . VAL A 1 80 ? 7.57 16.984 4.746 1 98.81 80 VAL A C 1
ATOM 638 O O . VAL A 1 80 ? 8.805 17.047 4.75 1 98.81 80 VAL A O 1
ATOM 641 N N . GLY A 1 81 ? 6.844 17.625 5.633 1 98.5 81 GLY A N 1
ATOM 642 C CA . GLY A 1 81 ? 7.43 18.391 6.715 1 98.5 81 GLY A CA 1
ATOM 643 C C . GLY A 1 81 ? 7.547 19.875 6.391 1 98.5 81 GLY A C 1
ATOM 644 O O . GLY A 1 81 ? 8.43 20.562 6.91 1 98.5 81 GLY A O 1
ATOM 645 N N . ASN A 1 82 ? 6.84 20.438 5.371 1 98.69 82 ASN A N 1
ATOM 646 C CA . ASN A 1 82 ? 6.789 21.875 5.129 1 98.69 82 ASN A CA 1
ATOM 647 C C . ASN A 1 82 ? 6.207 22.625 6.324 1 98.69 82 ASN A C 1
ATOM 649 O O . ASN A 1 82 ? 5.52 22.031 7.16 1 98.69 82 ASN A O 1
ATOM 653 N N . ASP A 1 83 ? 6.512 23.891 6.402 1 98.25 83 ASP A N 1
ATOM 654 C CA . ASP A 1 83 ? 5.941 24.688 7.477 1 98.25 83 ASP A CA 1
ATOM 655 C C . ASP A 1 83 ? 4.551 25.203 7.098 1 98.25 83 ASP A C 1
ATOM 657 O O . ASP A 1 83 ? 3.994 24.797 6.074 1 98.25 83 ASP A O 1
ATOM 661 N N . ALA A 1 84 ? 3.953 25.984 7.961 1 97.75 84 ALA A N 1
ATOM 662 C CA . ALA A 1 84 ? 2.576 26.453 7.809 1 97.75 84 ALA A CA 1
ATOM 663 C C . ALA A 1 84 ? 2.43 27.328 6.566 1 97.75 84 ALA A C 1
ATOM 665 O O . ALA A 1 84 ? 1.312 27.594 6.117 1 97.75 84 ALA A O 1
ATOM 666 N N . LYS A 1 85 ? 3.555 27.812 5.961 1 98 85 LYS A N 1
ATOM 667 C CA . LYS A 1 85 ? 3.535 28.625 4.746 1 98 85 LYS A CA 1
ATOM 668 C C . LYS A 1 85 ? 3.873 27.797 3.518 1 98 85 LYS A C 1
ATOM 670 O O . LYS A 1 85 ? 4.078 28.328 2.43 1 98 85 LYS A O 1
ATOM 675 N N . GLY A 1 86 ? 3.934 26.469 3.727 1 97.44 86 GLY A N 1
ATOM 676 C CA . GLY A 1 86 ? 4.238 25.578 2.621 1 97.44 86 GLY A CA 1
ATOM 677 C C . GLY A 1 86 ? 5.711 25.547 2.26 1 97.44 86 GLY A C 1
ATOM 678 O O . GLY A 1 86 ? 6.086 25.078 1.186 1 97.44 86 GLY A O 1
ATOM 679 N N . GLU A 1 87 ? 6.496 26.047 3.066 1 98.38 87 GLU A N 1
ATOM 680 C CA . GLU A 1 87 ? 7.918 26.141 2.758 1 98.38 87 GLU A CA 1
ATOM 681 C C . GLU A 1 87 ? 8.711 25.047 3.451 1 98.38 87 GLU A C 1
ATOM 683 O O . GLU A 1 87 ? 8.352 24.609 4.547 1 98.38 87 GLU A O 1
ATOM 688 N N . GLY A 1 88 ? 9.742 24.625 2.756 1 98.31 88 GLY A N 1
ATOM 689 C CA . GLY A 1 88 ? 10.625 23.609 3.32 1 98.31 88 GLY A CA 1
ATOM 690 C C . GLY A 1 88 ? 10.102 22.203 3.148 1 98.31 88 GLY A C 1
ATOM 691 O O . GLY A 1 88 ? 9.367 21.922 2.197 1 98.31 88 GLY A O 1
ATOM 692 N N . GLY A 1 89 ? 10.703 21.219 3.951 1 98.56 89 GLY A N 1
ATOM 693 C CA . GLY A 1 89 ? 10.344 19.812 3.887 1 98.56 89 GLY A CA 1
ATOM 694 C C . GLY A 1 89 ? 11.281 19 3.014 1 98.56 89 GLY A C 1
ATOM 695 O O . GLY A 1 89 ? 12.227 19.531 2.436 1 98.56 89 GLY A O 1
ATOM 696 N N . LYS A 1 90 ? 11.055 17.797 3.055 1 98.62 90 LYS A N 1
ATOM 697 C CA . LYS A 1 90 ? 11.836 16.844 2.268 1 98.62 90 LYS A CA 1
ATOM 698 C C . LYS A 1 90 ? 11.023 16.297 1.101 1 98.62 90 LYS A C 1
ATOM 700 O O . LYS A 1 90 ? 9.883 15.875 1.279 1 98.62 90 LYS A O 1
ATOM 705 N N . SER A 1 91 ? 11.594 16.359 -0.094 1 98.75 91 SER A N 1
ATOM 706 C CA . SER A 1 91 ? 10.914 15.891 -1.3 1 98.75 91 SER A CA 1
ATOM 707 C C . SER A 1 91 ? 11.156 14.406 -1.524 1 98.75 91 SER A C 1
ATOM 709 O O . SER A 1 91 ? 12.266 13.906 -1.31 1 98.75 91 SER A O 1
ATOM 711 N N . PHE A 1 92 ? 10.188 13.695 -1.999 1 98.94 92 PHE A N 1
ATOM 712 C CA . PHE A 1 92 ? 10.258 12.273 -2.312 1 98.94 92 PHE A CA 1
ATOM 713 C C . PHE A 1 92 ? 9.75 12.008 -3.727 1 98.94 92 PHE A C 1
ATOM 715 O O . PHE A 1 92 ? 8.773 12.609 -4.168 1 98.94 92 PHE A O 1
ATOM 722 N N . PRO A 1 93 ? 10.406 11.148 -4.43 1 98.88 93 PRO A N 1
ATOM 723 C CA . PRO A 1 93 ? 9.977 10.703 -5.762 1 98.88 93 PRO A CA 1
ATOM 724 C C . PRO A 1 93 ? 9.07 9.484 -5.711 1 98.88 93 PRO A C 1
ATOM 726 O O . PRO A 1 93 ? 8.867 8.898 -4.645 1 98.88 93 PRO A O 1
ATOM 729 N N . PRO A 1 94 ? 8.508 9.094 -6.84 1 98.81 94 PRO A N 1
ATOM 730 C CA . PRO A 1 94 ? 7.684 7.883 -6.875 1 98.81 94 PRO A CA 1
ATOM 731 C C . PRO A 1 94 ? 8.398 6.66 -6.305 1 98.81 94 PRO A C 1
ATOM 733 O O . PRO A 1 94 ? 9.625 6.648 -6.207 1 98.81 94 PRO A O 1
ATOM 736 N N . ASN A 1 95 ? 7.648 5.684 -5.93 1 98.81 95 ASN A N 1
ATOM 737 C CA . ASN A 1 95 ? 8.117 4.484 -5.242 1 98.81 95 ASN A CA 1
ATOM 738 C C . ASN A 1 95 ? 8.703 4.816 -3.873 1 98.81 95 ASN A C 1
ATOM 740 O O . ASN A 1 95 ? 9.719 4.246 -3.477 1 98.81 95 ASN A O 1
ATOM 744 N N . THR A 1 96 ? 8.195 5.781 -3.266 1 98.94 96 THR A N 1
ATOM 745 C CA . THR A 1 96 ? 8.383 6.094 -1.853 1 98.94 96 THR A CA 1
ATOM 746 C C . THR A 1 96 ? 7.238 5.523 -1.019 1 98.94 96 THR A C 1
ATOM 748 O O . THR A 1 96 ? 6.094 5.48 -1.471 1 98.94 96 THR A O 1
ATOM 751 N N . TYR A 1 97 ? 7.527 5.094 0.147 1 98.94 97 TYR A N 1
ATOM 752 C CA . TYR A 1 97 ? 6.586 4.332 0.959 1 98.94 97 TYR A CA 1
ATOM 753 C C . TYR A 1 97 ? 6.66 4.754 2.422 1 98.94 97 TYR A C 1
ATOM 755 O O . TYR A 1 97 ? 7.723 5.156 2.906 1 98.94 97 TYR A O 1
ATOM 763 N N . ALA A 1 98 ? 5.547 4.688 3.109 1 98.88 98 ALA A N 1
ATOM 764 C CA . ALA A 1 98 ? 5.48 4.848 4.559 1 98.88 98 ALA A CA 1
ATOM 765 C C . ALA A 1 98 ? 4.469 3.885 5.172 1 98.88 98 ALA A C 1
ATOM 767 O O . ALA A 1 98 ? 3.482 3.518 4.531 1 98.88 98 ALA A O 1
ATOM 768 N N . CYS A 1 99 ? 4.695 3.471 6.363 1 98.75 99 CYS A N 1
ATOM 769 C CA . CYS A 1 99 ? 3.803 2.701 7.227 1 98.75 99 CYS A CA 1
ATOM 770 C C . CYS A 1 99 ? 3.787 3.268 8.641 1 98.75 99 CYS A C 1
ATOM 772 O O . CYS A 1 99 ? 4.832 3.348 9.289 1 98.75 99 CYS A O 1
ATOM 774 N N . ARG A 1 100 ? 2.57 3.656 9.117 1 98.06 100 ARG A N 1
ATOM 775 C CA . ARG A 1 100 ? 2.504 4.332 10.414 1 98.06 100 ARG A CA 1
ATOM 776 C C . ARG A 1 100 ? 1.477 3.674 11.328 1 98.06 100 ARG A C 1
ATOM 778 O O . ARG A 1 100 ? 0.366 3.357 10.891 1 98.06 100 ARG A O 1
ATOM 785 N N . PRO A 1 101 ? 1.874 3.486 12.625 1 97.19 101 PRO A N 1
ATOM 786 C CA . PRO A 1 101 ? 0.888 3.031 13.609 1 97.19 101 PRO A CA 1
ATOM 787 C C . PRO A 1 101 ? -0.072 4.141 14.039 1 97.19 101 PRO A C 1
ATOM 789 O O . PRO A 1 101 ? 0.148 5.309 13.719 1 97.19 101 PRO A O 1
ATOM 792 N N . PRO A 1 102 ? -1.147 3.666 14.766 1 96.62 102 PRO A N 1
ATOM 793 C CA . PRO A 1 102 ? -2.049 4.676 15.328 1 96.62 102 PRO A CA 1
ATOM 794 C C . PRO A 1 102 ? -1.31 5.742 16.125 1 96.62 102 PRO A C 1
ATOM 796 O O . PRO A 1 102 ? -0.359 5.434 16.859 1 96.62 102 PRO A O 1
ATOM 799 N N . HIS A 1 103 ? -1.657 7.043 15.867 1 96.69 103 HIS A N 1
ATOM 800 C CA . HIS A 1 103 ? -1.256 8.211 16.641 1 96.69 103 HIS A CA 1
ATOM 801 C C . HIS A 1 103 ? 0.113 8.719 16.203 1 96.69 103 HIS A C 1
ATOM 803 O O . HIS A 1 103 ? 0.634 9.68 16.781 1 96.69 103 HIS A O 1
ATOM 809 N N . ALA A 1 104 ? 0.777 8.125 15.234 1 97.44 104 ALA A N 1
ATOM 810 C CA . ALA A 1 104 ? 2.02 8.672 14.695 1 97.44 104 ALA A CA 1
ATOM 811 C C . ALA A 1 104 ? 1.78 10.023 14.039 1 97.44 104 ALA A C 1
ATOM 813 O O . ALA A 1 104 ? 1.037 10.117 13.055 1 97.44 104 ALA A O 1
ATOM 814 N N . PRO A 1 105 ? 2.324 11.078 14.562 1 97.06 105 PRO A N 1
ATOM 815 C CA . PRO A 1 105 ? 2.191 12.352 13.867 1 97.06 105 PRO A CA 1
ATOM 816 C C . PRO A 1 105 ? 2.893 12.359 12.508 1 97.06 105 PRO A C 1
ATOM 818 O O . PRO A 1 105 ? 3.979 11.789 12.367 1 97.06 105 PRO A O 1
ATOM 821 N N . HIS A 1 106 ? 2.354 13.031 11.5 1 97.56 106 HIS A N 1
ATOM 822 C CA . HIS A 1 106 ? 2.945 13.039 10.164 1 97.56 106 HIS A CA 1
ATOM 823 C C . HIS A 1 106 ? 2.523 14.281 9.383 1 97.56 106 HIS A C 1
ATOM 825 O O . HIS A 1 106 ? 1.492 14.883 9.68 1 97.56 106 HIS A O 1
ATOM 831 N N . GLY A 1 107 ? 3.268 14.664 8.359 1 96.88 107 GLY A N 1
ATOM 832 C CA . GLY A 1 107 ? 3.062 15.891 7.609 1 96.88 107 GLY A CA 1
ATOM 833 C C . GLY A 1 107 ? 3.633 17.109 8.305 1 96.88 107 GLY A C 1
ATOM 834 O O . GLY A 1 107 ? 4.527 17 9.148 1 96.88 107 GLY A O 1
ATOM 835 N N . PRO A 1 108 ? 3.168 18.25 7.91 1 98.38 108 PRO A N 1
ATOM 836 C CA . PRO A 1 108 ? 2.303 18.594 6.781 1 98.38 108 PRO A CA 1
ATOM 837 C C . PRO A 1 108 ? 2.855 18.109 5.441 1 98.38 108 PRO A C 1
ATOM 839 O O . PRO A 1 108 ? 3.99 17.625 5.375 1 98.38 108 PRO A O 1
ATOM 842 N N . PHE A 1 109 ? 2.057 18.156 4.406 1 98.81 109 PHE A N 1
ATOM 843 C CA . PHE A 1 109 ? 2.395 17.625 3.086 1 98.81 109 PHE A CA 1
ATOM 844 C C . PHE A 1 109 ? 2.256 18.719 2.021 1 98.81 109 PHE A C 1
ATOM 846 O O . PHE A 1 109 ? 1.415 19.609 2.146 1 98.81 109 PHE A O 1
ATOM 853 N N . LYS A 1 110 ? 2.973 18.547 1.014 1 98.75 110 LYS A N 1
ATOM 854 C CA . LYS A 1 110 ? 2.932 19.422 -0.15 1 98.75 110 LYS A CA 1
ATOM 855 C C . LYS A 1 110 ? 3.314 18.672 -1.422 1 98.75 110 LYS A C 1
ATOM 857 O O . LYS A 1 110 ? 4.043 17.672 -1.367 1 98.75 110 LYS A O 1
ATOM 862 N N . SER A 1 111 ? 2.814 19.094 -2.531 1 98.94 111 SER A N 1
ATOM 863 C CA . SER A 1 111 ? 3.324 18.688 -3.836 1 98.94 111 SER A CA 1
ATOM 864 C C . SER A 1 111 ? 3.553 19.906 -4.738 1 98.94 111 SER A C 1
ATOM 866 O O . SER A 1 111 ? 2.717 20.812 -4.797 1 98.94 111 SER A O 1
ATOM 868 N N . VAL A 1 112 ? 4.672 19.922 -5.406 1 98.81 112 VAL A N 1
ATOM 869 C CA . VAL A 1 112 ? 4.984 21.031 -6.297 1 98.81 112 VAL A CA 1
ATOM 870 C C . VAL A 1 112 ? 4.309 20.828 -7.652 1 98.81 112 VAL A C 1
ATOM 872 O O . VAL A 1 112 ? 3.658 21.734 -8.18 1 98.81 112 VAL A O 1
ATOM 875 N N . ASN A 1 113 ? 4.367 19.672 -8.242 1 98.75 113 ASN A N 1
ATOM 876 C CA . ASN A 1 113 ? 3.9 19.406 -9.602 1 98.75 113 ASN A CA 1
ATOM 877 C C . ASN A 1 113 ? 2.668 18.5 -9.609 1 98.75 113 ASN A C 1
ATOM 879 O O . ASN A 1 113 ? 2.191 18.094 -10.672 1 98.75 113 ASN A O 1
ATOM 883 N N . GLY A 1 114 ? 2.152 18.125 -8.461 1 98.88 114 GLY A N 1
ATOM 884 C CA . GLY A 1 114 ? 1.073 17.156 -8.336 1 98.88 114 GLY A CA 1
ATOM 885 C C . GLY A 1 114 ? 1.564 15.742 -8.055 1 98.88 114 GLY A C 1
ATOM 886 O O . GLY A 1 114 ? 2.66 15.367 -8.477 1 98.88 114 GLY A O 1
ATOM 887 N N . CYS A 1 115 ? 0.709 14.984 -7.328 1 98.94 115 CYS A N 1
ATOM 888 C CA . CYS A 1 115 ? 1.083 13.602 -7.078 1 98.94 115 CYS A CA 1
ATOM 889 C C . CYS A 1 115 ? -0.151 12.734 -6.863 1 98.94 115 CYS A C 1
ATOM 891 O O . CYS A 1 115 ? -1.253 13.25 -6.672 1 98.94 115 CYS A O 1
ATOM 893 N N . LEU A 1 116 ? 0.006 11.438 -7.012 1 98.94 116 LEU A N 1
ATOM 894 C CA . LEU A 1 116 ? -0.979 10.398 -6.738 1 98.94 116 LEU A CA 1
ATOM 895 C C . LEU A 1 116 ? -0.453 9.406 -5.699 1 98.94 116 LEU A C 1
ATOM 897 O O . LEU A 1 116 ? 0.646 8.867 -5.852 1 98.94 116 LEU A O 1
ATOM 901 N N . LEU A 1 117 ? -1.226 9.289 -4.625 1 98.94 117 LEU A N 1
ATOM 902 C CA . LEU A 1 117 ? -0.905 8.352 -3.553 1 98.94 117 LEU A CA 1
ATOM 903 C C . LEU A 1 117 ? -1.915 7.211 -3.508 1 98.94 117 LEU A C 1
ATOM 905 O O . LEU A 1 117 ? -3.109 7.422 -3.729 1 98.94 117 LEU A O 1
ATOM 909 N N . LEU A 1 118 ? -1.455 5.984 -3.293 1 99 118 LEU A N 1
ATOM 910 C CA . LEU A 1 118 ? -2.281 4.871 -2.838 1 99 118 LEU A CA 1
ATOM 911 C C . LEU A 1 118 ? -2.145 4.672 -1.332 1 99 118 LEU A C 1
ATOM 913 O O . LEU A 1 118 ? -1.029 4.551 -0.817 1 99 118 LEU A O 1
ATOM 917 N N . GLU A 1 119 ? -3.254 4.676 -0.639 1 98.94 119 GLU A N 1
ATOM 918 C CA . GLU A 1 119 ? -3.229 4.574 0.817 1 98.94 119 GLU A CA 1
ATOM 919 C C . GLU A 1 119 ? -4.125 3.441 1.308 1 98.94 119 GLU A C 1
ATOM 921 O O . GLU A 1 119 ? -5.211 3.223 0.768 1 98.94 119 GLU A O 1
ATOM 926 N N . MET A 1 120 ? -3.668 2.775 2.297 1 98.44 120 MET A N 1
ATOM 927 C CA . MET A 1 120 ? -4.426 1.739 2.992 1 98.44 120 MET A CA 1
ATOM 928 C C . MET A 1 120 ? -4.562 2.066 4.477 1 98.44 120 MET A C 1
ATOM 930 O O . MET A 1 120 ? -3.584 2.436 5.129 1 98.44 120 MET A O 1
ATOM 934 N N . HIS A 1 121 ? -5.797 1.957 4.992 1 97.5 121 HIS A N 1
ATOM 935 C CA . HIS A 1 121 ? -6.129 2.213 6.387 1 97.5 121 HIS A CA 1
ATOM 936 C C . HIS A 1 121 ? -6.766 0.987 7.035 1 97.5 121 HIS A C 1
ATOM 938 O O . HIS A 1 121 ? -7.652 0.361 6.449 1 97.5 121 HIS A O 1
ATOM 944 N N . TYR A 1 122 ? -6.344 0.64 8.18 1 95.5 122 TYR A N 1
ATOM 945 C CA . TYR A 1 122 ? -6.922 -0.502 8.883 1 95.5 122 TYR A CA 1
ATOM 946 C C . TYR A 1 122 ? -6.68 -0.403 10.383 1 95.5 122 TYR A C 1
ATOM 948 O O . TYR A 1 122 ? -5.703 0.21 10.82 1 95.5 122 TYR A O 1
ATOM 956 N N . PHE A 1 123 ? -7.566 -0.946 11.156 1 91.88 123 PHE A N 1
ATOM 957 C CA . PHE A 1 123 ? -7.418 -0.997 12.602 1 91.88 123 PHE A CA 1
ATOM 958 C C . PHE A 1 123 ? -6.746 -2.297 13.031 1 91.88 123 PHE A C 1
ATOM 960 O O . PHE A 1 123 ? -6.797 -3.295 12.312 1 91.88 123 PHE A O 1
ATOM 967 N N . ASP A 1 124 ? -6.148 -2.246 14.242 1 85.31 124 ASP A N 1
ATOM 968 C CA . ASP A 1 124 ? -5.719 -3.5 14.859 1 85.31 124 ASP A CA 1
ATOM 969 C C . ASP A 1 124 ? -6.902 -4.441 15.07 1 85.31 124 ASP A C 1
ATOM 971 O O . ASP A 1 124 ? -7.98 -4.012 15.492 1 85.31 124 ASP A O 1
ATOM 975 N N . PRO A 1 125 ? -6.656 -5.703 14.5 1 75.44 125 PRO A N 1
ATOM 976 C CA . PRO A 1 125 ? -7.758 -6.629 14.773 1 75.44 125 PRO A CA 1
ATOM 977 C C . PRO A 1 125 ? -8.047 -6.773 16.266 1 75.44 125 PRO A C 1
ATOM 979 O O . PRO A 1 125 ? -7.133 -6.707 17.078 1 75.44 125 PRO A O 1
ATOM 982 N N . VAL A 1 126 ? -9.383 -6.605 16.641 1 63.72 126 VAL A N 1
ATOM 983 C CA . VAL A 1 126 ? -9.805 -6.809 18.016 1 63.72 126 VAL A CA 1
ATOM 984 C C . VAL A 1 126 ? -9.938 -8.305 18.312 1 63.72 126 VAL A C 1
ATOM 986 O O . VAL A 1 126 ? -10.359 -9.07 17.438 1 63.72 126 VAL A O 1
ATOM 989 N N . MET B 1 1 ? -4.988 -10.664 16.188 1 72.38 1 MET B N 1
ATOM 990 C CA . MET B 1 1 ? -3.582 -10.391 16.469 1 72.38 1 MET B CA 1
ATOM 991 C C . MET B 1 1 ? -3.195 -8.992 16.016 1 72.38 1 MET B C 1
ATOM 993 O O . MET B 1 1 ? -3.758 -8.469 15.047 1 72.38 1 MET B O 1
ATOM 997 N N . PRO B 1 2 ? -2.273 -8.438 16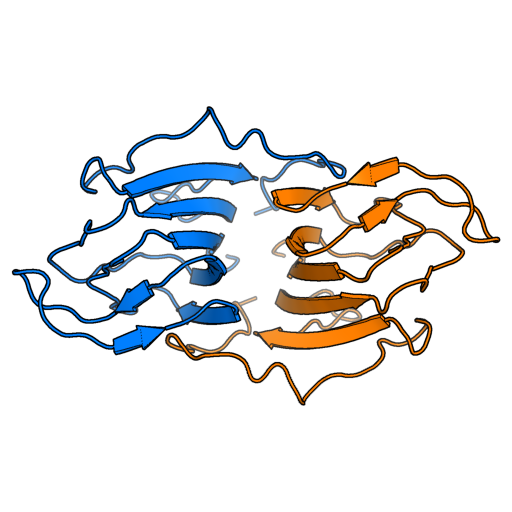.781 1 82.19 2 PRO B N 1
ATOM 998 C CA . PRO B 1 2 ? -1.831 -7.09 16.406 1 82.19 2 PRO B CA 1
ATOM 999 C C . PRO B 1 2 ? -1.171 -7.055 15.031 1 82.19 2 PRO B C 1
ATOM 1001 O O . PRO B 1 2 ? -0.627 -8.062 14.578 1 82.19 2 PRO B O 1
ATOM 1004 N N . VAL B 1 3 ? -1.361 -5.965 14.32 1 90.12 3 VAL B N 1
ATOM 1005 C CA . VAL B 1 3 ? -0.646 -5.715 13.07 1 90.12 3 VAL B CA 1
ATOM 1006 C C . VAL B 1 3 ? 0.848 -5.953 13.273 1 90.12 3 VAL B C 1
ATOM 1008 O O . VAL B 1 3 ? 1.437 -5.461 14.242 1 90.12 3 VAL B O 1
ATOM 1011 N N . ASN B 1 4 ? 1.473 -6.77 12.477 1 94.25 4 ASN B N 1
ATOM 1012 C CA . ASN B 1 4 ? 2.871 -7.16 12.625 1 94.25 4 ASN B CA 1
ATOM 1013 C C . ASN B 1 4 ? 3.787 -6.289 11.766 1 94.25 4 ASN B C 1
ATOM 1015 O O . ASN B 1 4 ? 4.77 -6.777 11.211 1 94.25 4 ASN B O 1
ATOM 1019 N N . LYS B 1 5 ? 3.498 -5.078 11.484 1 96.25 5 LYS B N 1
ATOM 1020 C CA . LYS B 1 5 ? 4.301 -4.133 10.711 1 96.25 5 LYS B CA 1
ATOM 1021 C C . LYS B 1 5 ? 4.996 -3.129 11.625 1 96.25 5 LYS B C 1
ATOM 1023 O O . LYS B 1 5 ? 4.562 -2.904 12.758 1 96.25 5 LYS B O 1
ATOM 1028 N N . LYS B 1 6 ? 6.078 -2.602 11.07 1 96.62 6 LYS B N 1
ATOM 1029 C CA . LYS B 1 6 ? 6.848 -1.603 11.805 1 96.62 6 LYS B CA 1
ATOM 1030 C C . LYS B 1 6 ? 6.504 -0.191 11.344 1 96.62 6 LYS B C 1
ATOM 1032 O O . LYS B 1 6 ? 6.059 0.004 10.211 1 96.62 6 LYS B O 1
ATOM 1037 N N . HIS B 1 7 ? 6.758 0.755 12.297 1 97.75 7 HIS B N 1
ATOM 1038 C CA . HIS B 1 7 ? 6.668 2.16 11.914 1 97.75 7 HIS B CA 1
ATOM 1039 C C . HIS B 1 7 ? 7.812 2.555 10.984 1 97.75 7 HIS B C 1
ATOM 1041 O O . HIS B 1 7 ? 8.977 2.496 11.375 1 97.75 7 HIS B O 1
ATOM 1047 N N . ASP B 1 8 ? 7.535 2.855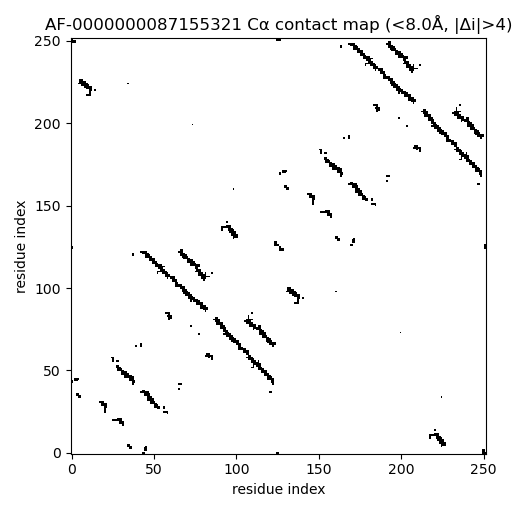 9.734 1 97.5 8 ASP B N 1
ATOM 1048 C CA . ASP B 1 8 ? 8.477 3.396 8.75 1 97.5 8 ASP B CA 1
ATOM 1049 C C . ASP B 1 8 ? 7.965 4.715 8.18 1 97.5 8 ASP B C 1
ATOM 1051 O O . ASP B 1 8 ? 6.98 4.734 7.434 1 97.5 8 ASP B O 1
ATOM 1055 N N . GLU B 1 9 ? 8.648 5.801 8.578 1 97.25 9 GLU B N 1
ATOM 1056 C CA . GLU B 1 9 ? 8.297 7.035 7.887 1 97.25 9 GLU B CA 1
ATOM 1057 C C . GLU B 1 9 ? 8.773 7.016 6.438 1 97.25 9 GLU B C 1
ATOM 1059 O O . GLU B 1 9 ? 9.398 6.047 5.996 1 97.25 9 GLU B O 1
ATOM 1064 N N . PHE B 1 10 ? 8.344 8.047 5.621 1 98.56 10 PHE B N 1
ATOM 1065 C CA . PHE B 1 10 ? 8.555 8.031 4.176 1 98.56 10 PHE B CA 1
ATOM 1066 C C . PHE B 1 10 ? 10.016 7.754 3.844 1 98.56 10 PHE B C 1
ATOM 1068 O O . PHE B 1 10 ? 10.914 8.406 4.379 1 98.56 10 PHE B O 1
ATOM 1075 N N . TYR B 1 11 ? 10.219 6.809 3.109 1 98.38 11 TYR B N 1
ATOM 1076 C CA . TYR B 1 11 ? 11.523 6.52 2.529 1 98.38 11 TYR B CA 1
ATOM 1077 C C . TYR B 1 11 ? 11.391 6.035 1.091 1 98.38 11 TYR B C 1
ATOM 1079 O O . TYR B 1 11 ? 10.43 5.344 0.751 1 98.38 11 TYR B O 1
ATOM 1087 N N . THR B 1 12 ? 12.367 6.418 0.264 1 98.69 12 THR B N 1
ATOM 1088 C CA . THR B 1 12 ? 12.367 5.996 -1.133 1 98.69 12 THR B CA 1
ATOM 1089 C C . THR B 1 12 ? 12.875 4.562 -1.265 1 98.69 12 THR B C 1
ATOM 1091 O O . THR B 1 12 ? 13.977 4.242 -0.801 1 98.69 12 THR B O 1
ATOM 1094 N N . LEU B 1 13 ? 12.062 3.693 -1.852 1 98.75 13 LEU B N 1
ATOM 1095 C CA . LEU B 1 13 ? 12.453 2.299 -2.018 1 98.75 13 LEU B CA 1
ATOM 1096 C C . LEU B 1 13 ? 13.633 2.174 -2.975 1 98.75 13 LEU B C 1
ATOM 1098 O O . LEU B 1 13 ? 13.688 2.869 -3.992 1 98.75 13 LEU B O 1
ATOM 1102 N N . ASP B 1 14 ? 14.609 1.357 -2.623 1 98.44 14 ASP B N 1
ATOM 1103 C CA . ASP B 1 14 ? 15.641 0.958 -3.57 1 98.44 14 ASP B CA 1
ATOM 1104 C C . ASP B 1 14 ? 15.086 0.01 -4.629 1 98.44 14 ASP B C 1
ATOM 1106 O O . ASP B 1 14 ? 14.844 -1.168 -4.352 1 98.44 14 ASP B O 1
ATOM 1110 N N . MET B 1 15 ? 14.961 0.472 -5.789 1 98.38 15 MET B N 1
ATOM 1111 C CA . MET B 1 15 ? 14.312 -0.321 -6.828 1 98.38 15 MET B CA 1
ATOM 1112 C C . MET B 1 15 ? 15.328 -1.178 -7.574 1 98.38 15 MET B C 1
ATOM 1114 O O . MET B 1 15 ? 14.961 -1.973 -8.445 1 98.38 15 MET B O 1
ATOM 1118 N N . ALA B 1 16 ? 16.531 -1.062 -7.254 1 98 16 ALA B N 1
ATOM 1119 C CA . ALA B 1 16 ? 17.594 -1.776 -7.973 1 98 16 ALA B CA 1
ATOM 1120 C C . ALA B 1 16 ? 17.906 -3.102 -7.289 1 98 16 ALA B C 1
ATOM 1122 O O . ALA B 1 16 ? 18.328 -4.062 -7.949 1 98 16 ALA B O 1
ATOM 1123 N N . THR B 1 17 ? 17.75 -3.225 -5.984 1 98.19 17 THR B N 1
ATOM 1124 C CA . THR B 1 17 ? 18.156 -4.414 -5.246 1 98.19 17 THR B CA 1
ATOM 1125 C C . THR B 1 17 ? 17.016 -4.898 -4.344 1 98.19 17 THR B C 1
ATOM 1127 O O . THR B 1 17 ? 15.984 -4.242 -4.238 1 98.19 17 THR B O 1
ATOM 1130 N N . GLY B 1 18 ? 17.188 -6.043 -3.752 1 98.12 18 GLY B N 1
ATOM 1131 C CA . GLY B 1 18 ? 16.234 -6.551 -2.775 1 98.12 18 GLY B CA 1
ATOM 1132 C C . GLY B 1 18 ? 15.086 -7.324 -3.402 1 98.12 18 GLY B C 1
ATOM 1133 O O . GLY B 1 18 ? 14.039 -7.508 -2.779 1 98.12 18 GLY B O 1
ATOM 1134 N N . TRP B 1 19 ? 15.281 -7.691 -4.645 1 98.56 19 TRP B N 1
ATOM 1135 C CA . TRP B 1 19 ? 14.25 -8.445 -5.355 1 98.56 19 TRP B CA 1
ATOM 1136 C C . TRP B 1 19 ? 14.531 -9.945 -5.281 1 98.56 19 TRP B C 1
ATOM 1138 O O . TRP B 1 19 ? 15.688 -10.367 -5.32 1 98.56 19 TRP B O 1
ATOM 1148 N N . GLU B 1 20 ? 13.477 -10.781 -5.098 1 98.5 20 GLU B N 1
ATOM 1149 C CA . GLU B 1 20 ? 13.586 -12.234 -5.094 1 98.5 20 GLU B CA 1
ATOM 1150 C C . GLU B 1 20 ? 12.469 -12.875 -5.922 1 98.5 20 GLU B C 1
ATOM 1152 O O . GLU B 1 20 ? 11.391 -12.297 -6.07 1 98.5 20 GLU B O 1
ATOM 1157 N N . VAL B 1 21 ? 12.734 -14.008 -6.516 1 98.25 21 VAL B N 1
ATOM 1158 C CA . VAL B 1 21 ? 11.719 -14.773 -7.23 1 98.25 21 VAL B CA 1
ATOM 1159 C C . VAL B 1 21 ? 10.828 -15.508 -6.23 1 98.25 21 VAL B C 1
ATOM 1161 O O . VAL B 1 21 ? 11.312 -16.312 -5.434 1 98.25 21 VAL B O 1
ATOM 1164 N N . PRO B 1 22 ? 9.516 -15.172 -6.191 1 95.75 22 PRO B N 1
ATOM 1165 C CA . PRO B 1 22 ? 8.664 -15.953 -5.293 1 95.75 22 PRO B CA 1
ATOM 1166 C C . PRO B 1 22 ? 8.656 -17.438 -5.633 1 95.75 22 PRO B C 1
ATOM 1168 O O . PRO B 1 22 ? 8.766 -17.812 -6.805 1 95.75 22 PRO B O 1
ATOM 1171 N N . ALA B 1 23 ? 8.445 -18.281 -4.617 1 91.56 23 ALA B N 1
ATOM 1172 C CA . ALA B 1 23 ? 8.391 -19.719 -4.836 1 91.56 23 ALA B CA 1
ATOM 1173 C C . ALA B 1 23 ? 7.34 -20.078 -5.883 1 91.56 23 ALA B C 1
ATOM 1175 O O . ALA B 1 23 ? 6.207 -19.594 -5.828 1 91.56 23 ALA B O 1
ATOM 1176 N N . GLY B 1 24 ? 7.723 -20.812 -6.883 1 90.25 24 GLY B N 1
ATOM 1177 C CA . GLY B 1 24 ? 6.785 -21.312 -7.879 1 90.25 24 GLY B CA 1
ATOM 1178 C C . GLY B 1 24 ? 6.641 -20.391 -9.07 1 90.25 24 GLY B C 1
ATOM 1179 O O . GLY B 1 24 ? 5.973 -20.719 -10.047 1 90.25 24 GLY B O 1
ATOM 1180 N N . TYR B 1 25 ? 7.227 -19.25 -9.039 1 94.88 25 TYR B N 1
ATOM 1181 C CA . TYR B 1 25 ? 7.133 -18.297 -10.141 1 94.88 25 TYR B CA 1
ATOM 1182 C C . TYR B 1 25 ? 8.312 -18.453 -11.086 1 94.88 25 TYR B C 1
ATOM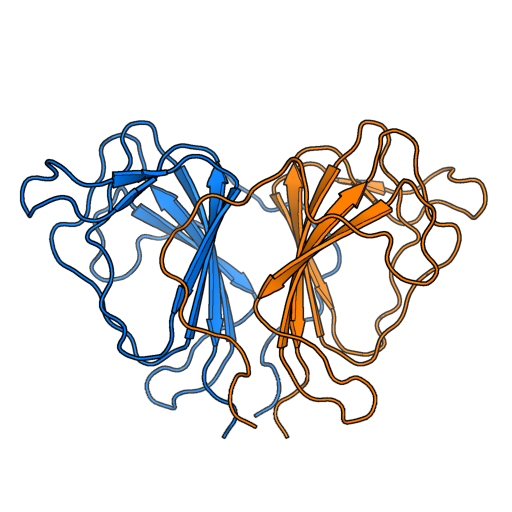 1184 O O . TYR B 1 25 ? 9.391 -18.906 -10.688 1 94.88 25 TYR B O 1
ATOM 1192 N N . PRO B 1 26 ? 8.086 -18.109 -12.352 1 95.94 26 PRO B N 1
ATOM 1193 C CA . PRO B 1 26 ? 9.242 -17.984 -13.234 1 95.94 26 PRO B CA 1
ATOM 1194 C C . PRO B 1 26 ? 10.203 -16.875 -12.812 1 95.94 26 PRO B C 1
ATOM 1196 O O . PRO B 1 26 ? 9.789 -15.93 -12.141 1 95.94 26 PRO B O 1
ATOM 1199 N N . ALA B 1 27 ? 11.523 -16.938 -13.305 1 96.94 27 ALA B N 1
ATOM 1200 C CA . ALA B 1 27 ? 12.57 -16.016 -12.883 1 96.94 27 ALA B CA 1
ATOM 1201 C C . ALA B 1 27 ? 12.227 -14.586 -13.281 1 96.94 27 ALA B C 1
ATOM 1203 O O . ALA B 1 27 ? 12.672 -13.633 -12.633 1 96.94 27 ALA B O 1
ATOM 1204 N N . GLY B 1 28 ? 11.352 -14.32 -14.258 1 98.5 28 GLY B N 1
ATOM 1205 C CA . GLY B 1 28 ? 11.023 -13 -14.766 1 98.5 28 GLY B CA 1
ATOM 1206 C C . GLY B 1 28 ? 9.977 -12.289 -13.93 1 98.5 28 GLY B C 1
ATOM 1207 O O . GLY B 1 28 ? 9.602 -11.156 -14.234 1 98.5 28 GLY B O 1
ATOM 1208 N N . ILE B 1 29 ? 9.5 -12.977 -12.922 1 98.81 29 ILE B N 1
ATOM 1209 C CA . ILE B 1 29 ? 8.609 -12.367 -11.945 1 98.81 29 ILE B CA 1
ATOM 1210 C C . ILE B 1 29 ? 9.305 -12.281 -10.586 1 98.81 29 ILE B C 1
ATOM 1212 O O . ILE B 1 29 ? 9.727 -13.305 -10.039 1 98.81 29 ILE B O 1
ATOM 1216 N N . GLN B 1 30 ? 9.469 -11.07 -10.047 1 98.88 30 GLN B N 1
ATOM 1217 C CA . GLN B 1 30 ? 10.195 -10.859 -8.805 1 98.88 30 GLN B CA 1
ATOM 1218 C C . GLN B 1 30 ? 9.367 -10.055 -7.809 1 98.88 30 GLN B C 1
ATOM 1220 O O . GLN B 1 30 ? 8.523 -9.25 -8.211 1 98.88 30 GLN B O 1
ATOM 1225 N N . GLN B 1 31 ? 9.641 -10.328 -6.562 1 98.88 31 GLN B N 1
ATOM 1226 C CA . GLN B 1 31 ? 8.938 -9.617 -5.504 1 98.88 31 GLN B CA 1
ATOM 1227 C C . GLN B 1 31 ? 9.914 -8.883 -4.59 1 98.88 31 GLN B C 1
ATOM 1229 O O . GLN B 1 31 ? 11.094 -9.234 -4.516 1 98.88 31 GLN B O 1
ATOM 1234 N N . LYS B 1 32 ? 9.492 -7.859 -3.951 1 98.75 32 LYS B N 1
ATOM 1235 C CA . LYS B 1 32 ? 10.125 -7.117 -2.865 1 98.75 32 LYS B CA 1
ATOM 1236 C C . LYS B 1 32 ? 9.148 -6.875 -1.718 1 98.75 32 LYS B C 1
ATOM 1238 O O . LYS B 1 32 ? 8.18 -6.129 -1.865 1 98.75 32 LYS B O 1
ATOM 1243 N N . ILE B 1 33 ? 9.391 -7.594 -0.598 1 98.5 33 ILE B N 1
ATOM 1244 C CA . ILE B 1 33 ? 8.562 -7.344 0.579 1 98.5 33 ILE B CA 1
ATOM 1245 C C . ILE B 1 33 ? 8.945 -6.004 1.205 1 98.5 33 ILE B C 1
ATOM 1247 O O . ILE B 1 33 ? 10.109 -5.785 1.553 1 98.5 33 ILE B O 1
ATOM 1251 N N . ILE B 1 34 ? 7.938 -5.133 1.355 1 98.62 34 ILE B N 1
ATOM 1252 C CA . ILE B 1 34 ? 8.32 -3.811 1.84 1 98.62 34 ILE B CA 1
ATOM 1253 C C . ILE B 1 34 ? 7.738 -3.582 3.234 1 98.62 34 ILE B C 1
ATOM 1255 O O . ILE B 1 34 ? 8.133 -2.648 3.934 1 98.62 34 ILE B O 1
ATOM 1259 N N . SER B 1 35 ? 6.824 -4.426 3.664 1 98.5 35 SER B N 1
ATOM 1260 C CA . SER B 1 35 ? 6.273 -4.289 5.012 1 98.5 35 SER B CA 1
ATOM 1261 C C . SER B 1 35 ? 5.609 -5.578 5.473 1 98.5 35 SER B C 1
ATOM 1263 O O . SER B 1 35 ? 4.867 -6.207 4.719 1 98.5 35 SER B O 1
ATOM 1265 N N . GLY B 1 36 ? 5.941 -6 6.711 1 97.38 36 GLY B N 1
ATOM 1266 C CA . GLY B 1 36 ? 5.262 -7.105 7.367 1 97.38 36 GLY B CA 1
ATOM 1267 C C . GLY B 1 36 ? 5.68 -8.461 6.836 1 97.38 36 GLY B C 1
ATOM 1268 O O . GLY B 1 36 ? 6.836 -8.656 6.461 1 97.38 36 GLY B O 1
ATOM 1269 N N . GLY B 1 37 ? 4.703 -9.406 7.062 1 95.75 37 GLY B N 1
ATOM 1270 C CA . GLY B 1 37 ? 4.895 -10.805 6.703 1 95.75 37 GLY B CA 1
ATOM 1271 C C . GLY B 1 37 ? 3.676 -11.664 6.988 1 95.75 37 GLY B C 1
ATOM 1272 O O . GLY B 1 37 ? 2.826 -11.297 7.805 1 95.75 37 GLY B O 1
ATOM 1273 N N . LEU B 1 38 ? 3.604 -12.758 6.254 1 94.94 38 LEU B N 1
ATOM 1274 C CA . LEU B 1 38 ? 2.502 -13.695 6.449 1 94.94 38 LEU B CA 1
ATOM 1275 C C . LEU B 1 38 ? 3.004 -15.008 7.047 1 94.94 38 LEU B C 1
ATOM 1277 O O . LEU B 1 38 ? 4.07 -15.5 6.672 1 94.94 38 LEU B O 1
ATOM 1281 N N . ASP B 1 39 ? 2.309 -15.477 7.98 1 93.94 39 ASP B N 1
ATOM 1282 C CA . ASP B 1 39 ? 2.398 -16.859 8.438 1 93.94 39 ASP B CA 1
ATOM 1283 C C . ASP B 1 39 ? 1.196 -17.672 7.965 1 93.94 39 ASP B C 1
ATOM 1285 O O . ASP B 1 39 ? 0.158 -17.703 8.625 1 93.94 39 ASP B O 1
ATOM 1289 N N . GLU B 1 40 ? 1.38 -18.281 6.805 1 91.12 40 GLU B N 1
ATOM 1290 C CA . GLU B 1 40 ? 0.245 -18.938 6.164 1 91.12 40 GLU B CA 1
ATOM 1291 C C . GLU B 1 40 ? -0.212 -20.156 6.965 1 91.12 40 GLU B C 1
ATOM 1293 O O . GLU B 1 40 ? -1.401 -20.484 6.996 1 91.12 40 GLU B O 1
ATOM 1298 N N . GLU B 1 41 ? 0.712 -20.797 7.574 1 92.25 41 GLU B N 1
ATOM 1299 C CA . GLU B 1 41 ? 0.346 -21.938 8.414 1 92.25 41 GLU B CA 1
ATOM 1300 C C . GLU B 1 41 ? -0.54 -21.5 9.578 1 92.25 41 GLU B C 1
ATOM 1302 O O . GLU B 1 41 ? -1.54 -22.156 9.883 1 92.25 41 GLU B O 1
ATOM 1307 N N . ARG B 1 42 ? -0.215 -20.453 10.234 1 93 42 ARG B N 1
ATOM 1308 C CA . ARG B 1 42 ? -0.964 -19.938 11.383 1 93 42 ARG B CA 1
ATOM 1309 C C . ARG B 1 42 ? -2.043 -18.953 10.938 1 93 42 ARG B C 1
ATOM 1311 O O . ARG B 1 42 ? -2.752 -18.391 11.773 1 93 42 ARG B O 1
ATOM 1318 N N . ARG B 1 43 ? -2.16 -18.703 9.633 1 91.31 43 ARG B N 1
ATOM 1319 C CA . ARG B 1 43 ? -3.148 -17.797 9.047 1 91.31 43 ARG B CA 1
ATOM 1320 C C . ARG B 1 43 ? -3.148 -16.453 9.766 1 91.31 43 ARG B C 1
ATOM 1322 O O . ARG B 1 43 ? -4.199 -15.977 10.203 1 91.31 43 ARG B O 1
ATOM 1329 N N . SER B 1 44 ? -1.955 -15.93 9.852 1 91.06 44 SER B N 1
ATOM 1330 C CA . SER B 1 44 ? -1.796 -14.656 10.555 1 91.06 44 SER B CA 1
ATOM 1331 C C . SER B 1 44 ? -0.795 -13.75 9.844 1 91.06 44 SER B C 1
ATOM 1333 O O . SER B 1 44 ? -0.009 -14.219 9.016 1 91.06 44 SER B O 1
ATOM 1335 N N . GLY B 1 45 ? -0.995 -12.422 10.133 1 92.69 45 GLY B N 1
ATOM 1336 C CA . GLY B 1 45 ? -0.056 -11.445 9.602 1 92.69 45 GLY B CA 1
ATOM 1337 C C . GLY B 1 45 ? -0.613 -10.656 8.438 1 92.69 45 GLY B C 1
ATOM 1338 O O . GLY B 1 45 ? -1.694 -10.961 7.93 1 92.69 45 GLY B O 1
ATOM 1339 N N . THR B 1 46 ? 0.027 -9.602 8.109 1 95.69 46 THR B N 1
ATOM 1340 C CA . THR B 1 46 ? -0.218 -8.734 6.965 1 95.69 46 THR B CA 1
ATOM 1341 C C . THR B 1 46 ? 1.083 -8.43 6.227 1 95.69 46 THR B C 1
ATOM 1343 O O . THR B 1 46 ? 2.135 -8.273 6.852 1 95.69 46 THR B O 1
ATOM 1346 N N . ARG B 1 47 ? 0.998 -8.383 4.914 1 97.5 47 ARG B N 1
ATOM 1347 C CA . ARG B 1 47 ? 2.182 -8.164 4.09 1 97.5 47 ARG B CA 1
ATOM 1348 C C . ARG B 1 47 ? 1.878 -7.215 2.938 1 97.5 47 ARG B C 1
ATOM 1350 O O . ARG B 1 47 ? 0.824 -7.312 2.305 1 97.5 47 ARG B O 1
ATOM 1357 N N . THR B 1 48 ? 2.762 -6.258 2.725 1 98.75 48 THR B N 1
ATOM 1358 C CA . THR B 1 48 ? 2.773 -5.418 1.53 1 98.75 48 THR B CA 1
ATOM 1359 C C . THR B 1 48 ? 4.016 -5.695 0.69 1 98.75 48 THR B C 1
ATOM 1361 O O . THR B 1 48 ? 5.133 -5.73 1.215 1 98.75 48 THR B O 1
ATOM 1364 N N . ARG B 1 49 ? 3.799 -5.926 -0.574 1 98.81 49 ARG B N 1
ATOM 1365 C CA . ARG B 1 49 ? 4.926 -6.207 -1.455 1 98.81 49 ARG B CA 1
ATOM 1366 C C . ARG B 1 49 ? 4.77 -5.496 -2.793 1 98.81 49 ARG B C 1
ATOM 1368 O O . ARG B 1 49 ? 3.66 -5.121 -3.178 1 98.81 49 ARG B O 1
ATOM 1375 N N . LEU B 1 50 ? 5.949 -5.23 -3.451 1 98.94 50 LEU B N 1
ATOM 1376 C CA . LEU B 1 50 ? 5.992 -4.98 -4.887 1 98.94 50 LEU B CA 1
ATOM 1377 C C . LEU B 1 50 ? 6.203 -6.281 -5.66 1 98.94 50 LEU B C 1
ATOM 1379 O O . LEU B 1 50 ? 6.973 -7.141 -5.23 1 98.94 50 LEU B O 1
ATOM 1383 N N . LEU B 1 51 ? 5.492 -6.48 -6.676 1 98.94 51 LEU B N 1
ATOM 1384 C CA . LEU B 1 51 ? 5.684 -7.555 -7.645 1 98.94 51 LEU B CA 1
ATOM 1385 C C . LEU B 1 51 ? 5.91 -6.992 -9.047 1 98.94 51 LEU B C 1
ATOM 1387 O O . LEU B 1 51 ? 5.141 -6.145 -9.508 1 98.94 51 LEU B O 1
ATOM 1391 N N . ARG B 1 52 ? 6.988 -7.41 -9.742 1 98.94 52 ARG B N 1
ATOM 1392 C CA . ARG B 1 52 ? 7.223 -6.902 -11.094 1 98.94 52 ARG B CA 1
ATOM 1393 C C . ARG B 1 52 ? 7.406 -8.047 -12.086 1 98.94 52 ARG B C 1
ATOM 1395 O O . ARG B 1 52 ? 7.926 -9.109 -11.727 1 98.94 52 ARG B O 1
ATOM 1402 N N . PHE B 1 53 ? 6.852 -7.859 -13.211 1 98.88 53 PHE B N 1
ATOM 1403 C CA . PHE B 1 53 ? 7.035 -8.734 -14.359 1 98.88 53 PHE B CA 1
ATOM 1404 C C . PHE B 1 53 ? 8.055 -8.156 -15.328 1 98.88 53 PHE B C 1
ATOM 1406 O O . PHE B 1 53 ? 7.992 -6.969 -15.672 1 98.88 53 PHE B O 1
ATOM 1413 N N . ALA B 1 54 ? 9.031 -8.945 -15.789 1 98.81 54 ALA B N 1
ATOM 1414 C CA . ALA B 1 54 ? 9.844 -8.578 -16.938 1 98.81 54 ALA B CA 1
ATOM 1415 C C . ALA B 1 54 ? 9.023 -8.641 -18.234 1 98.81 54 ALA B C 1
ATOM 1417 O O . ALA B 1 54 ? 8.016 -9.344 -18.297 1 98.81 54 ALA B O 1
ATOM 1418 N N . PRO B 1 55 ? 9.422 -7.891 -19.25 1 98.81 55 PRO B N 1
ATOM 1419 C CA . PRO B 1 55 ? 8.734 -7.953 -20.547 1 98.81 55 PRO B CA 1
ATOM 1420 C C . PRO B 1 55 ? 8.617 -9.375 -21.094 1 98.81 55 PRO B C 1
ATOM 1422 O O . PRO B 1 55 ? 9.602 -10.117 -21.094 1 98.81 55 PRO B O 1
ATOM 1425 N N . GLY B 1 56 ? 7.43 -9.797 -21.391 1 98.56 56 GLY B N 1
ATOM 1426 C CA . GLY B 1 56 ? 7.203 -11.062 -22.078 1 98.56 56 GLY B CA 1
ATOM 1427 C C . GLY B 1 56 ? 6.961 -12.227 -21.141 1 98.56 56 GLY B C 1
ATOM 1428 O O . GLY B 1 56 ? 6.625 -13.328 -21.578 1 98.56 56 GLY B O 1
ATOM 1429 N N . VAL B 1 57 ? 7.07 -12.031 -19.844 1 98.56 57 VAL B N 1
ATOM 1430 C CA . VAL B 1 57 ? 6.934 -13.117 -18.875 1 98.56 57 VAL B CA 1
ATOM 1431 C C . VAL B 1 57 ? 5.457 -13.406 -18.625 1 98.56 57 VAL B C 1
ATOM 1433 O O . VAL B 1 57 ? 4.617 -12.508 -18.719 1 98.56 57 VAL B O 1
ATOM 1436 N N . TYR B 1 58 ? 5.121 -14.656 -18.406 1 98.44 58 TYR B N 1
ATOM 1437 C CA . TYR B 1 58 ? 3.742 -15.047 -18.141 1 98.44 58 TYR B CA 1
ATOM 1438 C C . TYR B 1 58 ? 3.686 -16.266 -17.234 1 98.44 58 TYR B C 1
ATOM 1440 O O . TYR B 1 58 ? 4.652 -17.016 -17.141 1 98.44 58 TYR B O 1
ATOM 1448 N N . THR B 1 59 ? 2.611 -16.406 -16.469 1 98.44 59 THR B N 1
ATOM 1449 C CA . THR B 1 59 ? 2.289 -17.625 -15.734 1 98.44 59 THR B CA 1
ATOM 1450 C C . THR B 1 59 ? 1.337 -18.5 -16.531 1 98.44 59 THR B C 1
ATOM 1452 O O . THR B 1 59 ? 0.737 -18.047 -17.516 1 98.44 59 THR B O 1
ATOM 1455 N N . THR B 1 60 ? 1.226 -19.719 -16.141 1 97.75 60 THR B N 1
ATOM 1456 C CA . THR B 1 60 ? 0.59 -20.656 -17.062 1 97.75 60 THR B CA 1
ATOM 1457 C C . THR B 1 60 ? -0.689 -21.234 -16.453 1 97.75 60 THR B C 1
ATOM 1459 O O . THR B 1 60 ? -1.474 -21.875 -17.156 1 97.75 60 THR B O 1
ATOM 1462 N N . ALA B 1 61 ? -0.929 -21.125 -15.156 1 96.88 61 ALA B N 1
ATOM 1463 C CA . ALA B 1 61 ? -2.1 -21.641 -14.453 1 96.88 61 ALA B CA 1
ATOM 1464 C C . ALA B 1 61 ? -2.635 -20.625 -13.453 1 96.88 61 ALA B C 1
ATOM 1466 O O . ALA B 1 61 ? -1.896 -19.75 -12.984 1 96.88 61 ALA B O 1
ATOM 1467 N N . PRO B 1 62 ? -3.932 -20.688 -13.094 1 96.75 62 PRO B N 1
ATOM 1468 C CA . PRO B 1 62 ? -4.492 -19.781 -12.086 1 96.75 62 PRO B CA 1
ATOM 1469 C C . PRO B 1 62 ? -3.92 -20.031 -10.688 1 96.75 62 PRO B C 1
ATOM 1471 O O . PRO B 1 62 ? -3.414 -21.109 -10.406 1 96.75 62 PRO B O 1
ATOM 1474 N N . PHE B 1 63 ? -4.027 -18.984 -9.852 1 94.5 63 PHE B N 1
ATOM 1475 C CA . PHE B 1 63 ? -3.594 -19 -8.453 1 94.5 63 PHE B CA 1
ATOM 1476 C C . PHE B 1 63 ? -4.793 -19.016 -7.516 1 94.5 63 PHE B C 1
ATOM 1478 O O . PHE B 1 63 ? -5.895 -18.625 -7.902 1 94.5 63 PHE B O 1
ATOM 1485 N N . SER B 1 64 ? -4.543 -19.531 -6.352 1 95.88 64 SER B N 1
ATOM 1486 C CA . SER B 1 64 ? -5.465 -19.438 -5.223 1 95.88 64 SER B CA 1
ATOM 1487 C C . SER B 1 64 ? -4.715 -19.375 -3.898 1 95.88 64 SER B C 1
ATOM 1489 O O . SER B 1 64 ? -3.678 -20.031 -3.738 1 95.88 64 SER B O 1
ATOM 1491 N N . HIS B 1 65 ? -5.184 -18.547 -2.982 1 95.5 65 HIS B N 1
ATOM 1492 C CA . HIS B 1 65 ? -4.555 -18.484 -1.668 1 95.5 65 HIS B CA 1
ATOM 1493 C C . HIS B 1 65 ? -5.578 -18.172 -0.579 1 95.5 65 HIS B C 1
ATOM 1495 O O . HIS B 1 65 ? -6.738 -17.875 -0.876 1 95.5 65 HIS B O 1
ATOM 1501 N N . GLU B 1 66 ? -5.188 -18.297 0.705 1 95.31 66 GLU B N 1
ATOM 1502 C CA . GLU B 1 66 ? -6.102 -18.312 1.843 1 95.31 66 GLU B CA 1
ATOM 1503 C C . GLU B 1 66 ? -6.219 -16.938 2.479 1 95.31 66 GLU B C 1
ATOM 1505 O O . GLU B 1 66 ? -6.766 -16.797 3.574 1 95.31 66 GLU B O 1
ATOM 1510 N N . TYR B 1 67 ? -5.707 -15.992 1.869 1 96.44 67 TYR B N 1
ATOM 1511 C CA . TYR B 1 67 ? -5.746 -14.641 2.416 1 96.44 67 TYR B CA 1
ATOM 1512 C C . TYR B 1 67 ? -6.406 -13.672 1.437 1 96.44 67 TYR B C 1
ATOM 1514 O O . TYR B 1 67 ? -6.566 -13.992 0.256 1 96.44 67 TYR B O 1
ATOM 1522 N N . TRP B 1 68 ? -6.855 -12.562 1.952 1 96.94 68 TRP B N 1
ATOM 1523 C CA . TRP B 1 68 ? -7.285 -11.453 1.105 1 96.94 68 TRP B CA 1
ATOM 1524 C C . TRP B 1 68 ? -6.105 -10.875 0.33 1 96.94 68 TRP B C 1
ATOM 1526 O O . TRP B 1 68 ? -4.992 -10.789 0.854 1 96.94 68 TRP B O 1
ATOM 1536 N N . GLU B 1 69 ? -6.379 -10.469 -0.872 1 98.5 69 GLU B N 1
ATOM 1537 C CA . GLU B 1 69 ? -5.367 -9.836 -1.717 1 98.5 69 GLU B CA 1
ATOM 1538 C C . GLU B 1 69 ? -5.93 -8.602 -2.414 1 98.5 69 GLU B C 1
ATOM 1540 O O . GLU B 1 69 ? -6.992 -8.664 -3.035 1 98.5 69 GLU B O 1
ATOM 1545 N N . GLU B 1 70 ? -5.277 -7.5 -2.291 1 98.81 70 GLU B N 1
ATOM 1546 C CA . GLU B 1 70 ? -5.465 -6.32 -3.133 1 98.81 70 GLU B CA 1
ATOM 1547 C C . GLU B 1 70 ? -4.277 -6.117 -4.066 1 98.81 70 GLU B C 1
ATOM 1549 O O . GLU B 1 70 ? -3.127 -6.305 -3.668 1 98.81 70 GLU B O 1
ATOM 1554 N N . VAL B 1 71 ? -4.547 -5.777 -5.309 1 98.94 71 VAL B N 1
ATOM 1555 C CA . VAL B 1 71 ? -3.512 -5.531 -6.309 1 98.94 71 VAL B CA 1
ATOM 1556 C C . VAL B 1 71 ? -3.756 -4.184 -6.98 1 98.94 71 VAL B C 1
ATOM 1558 O O . VAL B 1 71 ? -4.879 -3.883 -7.398 1 98.94 71 VAL B O 1
ATOM 1561 N N . TYR B 1 72 ? -2.779 -3.342 -7.047 1 99 72 TYR B N 1
ATOM 1562 C CA . TYR B 1 72 ? -2.787 -2.09 -7.797 1 99 72 TYR B CA 1
ATOM 1563 C C . TYR B 1 72 ? -1.686 -2.076 -8.852 1 99 72 TYR B C 1
ATOM 1565 O O . TYR B 1 72 ? -0.51 -2.264 -8.531 1 99 72 TYR B O 1
ATOM 1573 N N . LEU B 1 73 ? -2.068 -1.927 -10.133 1 99 73 LEU B N 1
ATOM 1574 C CA . LEU B 1 73 ? -1.099 -1.811 -11.219 1 99 73 LEU B CA 1
ATOM 1575 C C . LEU B 1 73 ? -0.5 -0.409 -11.266 1 99 73 LEU B C 1
ATOM 1577 O O . LEU B 1 73 ? -1.151 0.535 -11.719 1 99 73 LEU B O 1
ATOM 1581 N N . VAL B 1 74 ? 0.729 -0.334 -10.859 1 98.94 74 VAL B N 1
ATOM 1582 C CA . VAL B 1 74 ? 1.401 0.953 -10.711 1 98.94 74 VAL B CA 1
ATOM 1583 C C . VAL B 1 74 ? 1.866 1.448 -12.078 1 98.94 74 VAL B C 1
ATOM 1585 O O . VAL B 1 74 ? 1.634 2.604 -12.445 1 98.94 74 VAL B O 1
ATOM 1588 N N . SER B 1 75 ? 2.477 0.63 -12.836 1 98.88 75 SER B N 1
ATOM 1589 C CA . SER B 1 75 ? 3.018 0.997 -14.141 1 98.88 75 SER B CA 1
ATOM 1590 C C . SER B 1 75 ? 3.113 -0.216 -15.055 1 98.88 75 SER B C 1
ATOM 1592 O O . SER B 1 75 ? 3.113 -1.356 -14.594 1 98.88 75 SER B O 1
ATOM 1594 N N . GLY B 1 76 ? 3.188 0.053 -16.375 1 98.81 76 GLY B N 1
ATOM 1595 C CA . GLY B 1 76 ? 3.305 -0.996 -17.375 1 98.81 76 GLY B CA 1
ATOM 1596 C C . GLY B 1 76 ? 1.965 -1.572 -17.797 1 98.81 76 GLY B C 1
ATOM 1597 O O . GLY B 1 76 ? 0.958 -0.861 -17.828 1 98.81 76 GLY B O 1
ATOM 1598 N N . ASP B 1 77 ? 1.976 -2.846 -18.297 1 98.94 77 ASP B N 1
ATOM 1599 C CA . ASP B 1 77 ? 0.771 -3.527 -18.766 1 98.94 77 ASP B CA 1
ATOM 1600 C C . ASP B 1 77 ? 0.62 -4.891 -18.094 1 98.94 77 ASP B C 1
ATOM 1602 O O . ASP B 1 77 ? 1.609 -5.59 -17.859 1 98.94 77 ASP B O 1
ATOM 1606 N N . LEU B 1 78 ? -0.556 -5.203 -17.688 1 98.94 78 LEU B N 1
ATOM 1607 C CA . LEU B 1 78 ? -0.894 -6.504 -17.125 1 98.94 78 LEU B CA 1
ATOM 1608 C C . LEU B 1 78 ? -1.978 -7.191 -17.938 1 98.94 78 LEU B C 1
ATOM 1610 O O . LEU B 1 78 ? -3.012 -6.59 -18.25 1 98.94 78 LEU B O 1
ATOM 1614 N N . ILE B 1 79 ? -1.715 -8.344 -18.344 1 98.94 79 ILE B N 1
ATOM 1615 C CA . ILE B 1 79 ? -2.699 -9.172 -19.031 1 98.94 79 ILE B CA 1
ATOM 1616 C C . ILE B 1 79 ? -3.172 -10.289 -18.109 1 98.94 79 ILE B C 1
ATOM 1618 O O . ILE B 1 79 ? -2.357 -10.945 -17.453 1 98.94 79 ILE B O 1
ATOM 1622 N N . VAL B 1 80 ? -4.453 -10.484 -18.031 1 98.81 80 VAL B N 1
ATOM 1623 C CA . VAL B 1 80 ? -5.039 -11.453 -17.125 1 98.81 80 VAL B CA 1
ATOM 1624 C C . VAL B 1 80 ? -5.875 -12.461 -17.906 1 98.81 80 VAL B C 1
ATOM 1626 O O . VAL B 1 80 ? -6.73 -12.086 -18.703 1 98.81 80 VAL B O 1
ATOM 1629 N N . GLY B 1 81 ? -5.711 -13.703 -17.656 1 98.5 81 GLY B N 1
ATOM 1630 C CA . GLY B 1 81 ? -6.527 -14.75 -18.25 1 98.5 81 GLY B CA 1
ATOM 1631 C C . GLY B 1 81 ? -5.906 -15.359 -19.484 1 98.5 81 GLY B C 1
ATOM 1632 O O . GLY B 1 81 ? -6.617 -15.859 -20.359 1 98.5 81 GLY B O 1
ATOM 1633 N N . ASN B 1 82 ? -4.582 -15.203 -19.781 1 98.69 82 ASN B N 1
ATOM 1634 C CA . ASN B 1 82 ? -3.906 -15.898 -20.875 1 98.69 82 ASN B CA 1
ATOM 1635 C C . ASN B 1 82 ? -3.967 -17.422 -20.688 1 98.69 82 ASN B C 1
ATOM 1637 O O . ASN B 1 82 ? -4.184 -17.906 -19.578 1 98.69 82 ASN B O 1
ATOM 1641 N N . ASP B 1 83 ? -3.797 -18.125 -21.766 1 98.25 83 ASP B N 1
ATOM 1642 C CA . ASP B 1 83 ? -3.771 -19.578 -21.672 1 98.25 83 ASP B CA 1
ATOM 1643 C C . ASP B 1 83 ? -2.377 -20.078 -21.312 1 98.25 83 ASP B C 1
ATOM 1645 O O . ASP B 1 83 ? -1.488 -19.297 -21 1 98.25 83 ASP B O 1
ATOM 1649 N N . ALA B 1 84 ? -2.193 -21.375 -21.25 1 97.75 84 ALA B N 1
ATOM 1650 C CA . ALA B 1 84 ? -0.96 -22.016 -20.797 1 97.75 84 ALA B CA 1
ATOM 1651 C C . ALA B 1 84 ? 0.205 -21.688 -21.719 1 97.75 84 ALA B C 1
ATOM 1653 O O . ALA B 1 84 ? 1.367 -21.906 -21.375 1 97.75 84 ALA B O 1
ATOM 1654 N N . LYS B 1 85 ? -0.075 -21.156 -22.938 1 98 85 LYS B N 1
ATOM 1655 C CA . LYS B 1 85 ? 0.959 -20.766 -23.891 1 98 85 LYS B CA 1
ATOM 1656 C C . LYS B 1 85 ? 1.185 -19.25 -23.875 1 98 85 LYS B C 1
ATOM 1658 O O . LYS B 1 85 ? 1.885 -18.719 -24.734 1 98 85 LYS B O 1
ATOM 1663 N N . GLY B 1 86 ? 0.568 -18.609 -22.891 1 97.44 86 GLY B N 1
ATOM 1664 C CA . GLY B 1 86 ? 0.726 -17.172 -22.781 1 97.44 86 GLY B CA 1
ATOM 1665 C C . GLY B 1 86 ? -0.11 -16.391 -23.781 1 97.44 86 GLY B C 1
ATOM 1666 O O . GLY B 1 86 ? 0.123 -15.195 -24 1 97.44 86 GLY B O 1
ATOM 1667 N N . GLU B 1 87 ? -1.002 -16.984 -24.359 1 98.38 87 GLU B N 1
ATOM 1668 C CA . GLU B 1 87 ? -1.794 -16.344 -25.406 1 98.38 87 GLU B CA 1
ATOM 1669 C C . GLU B 1 87 ? -3.16 -15.914 -24.875 1 98.38 87 GLU B C 1
ATOM 1671 O O . GLU B 1 87 ? -3.723 -16.578 -24 1 98.38 87 GLU B O 1
ATOM 1676 N N . GLY B 1 88 ? -3.605 -14.812 -25.406 1 98.25 88 GLY B N 1
ATOM 1677 C CA . GLY B 1 88 ? -4.926 -14.32 -25.047 1 98.25 88 GLY B CA 1
ATOM 1678 C C . GLY B 1 88 ? -4.926 -13.531 -23.75 1 98.25 88 GLY B C 1
ATOM 1679 O O . GLY B 1 88 ? -3.92 -12.914 -23.391 1 98.25 88 GLY B O 1
ATOM 1680 N N . GLY B 1 89 ? -6.184 -13.336 -23.141 1 98.56 89 GLY B N 1
ATOM 1681 C CA . GLY B 1 89 ? -6.367 -12.57 -21.922 1 98.56 89 GLY B CA 1
ATOM 1682 C C . GLY B 1 89 ? -6.777 -11.133 -22.172 1 98.56 89 GLY B C 1
ATOM 1683 O O . GLY B 1 89 ? -6.914 -10.711 -23.328 1 98.56 89 GLY B O 1
ATOM 1684 N N . LYS B 1 90 ? -7.062 -10.508 -21.156 1 98.62 90 LYS B N 1
ATOM 1685 C CA . LYS B 1 90 ? -7.465 -9.102 -21.203 1 98.62 90 LYS B CA 1
ATOM 1686 C C . LYS B 1 90 ? -6.359 -8.203 -20.656 1 98.62 90 LYS B C 1
ATOM 1688 O O . LYS B 1 90 ? -5.797 -8.477 -19.594 1 98.62 90 LYS B O 1
ATOM 1693 N N . SER B 1 91 ? -6.004 -7.184 -21.406 1 98.75 91 SER B N 1
ATOM 1694 C CA . SER B 1 91 ? -4.945 -6.258 -21.031 1 98.75 91 SER B CA 1
ATOM 1695 C C . SER B 1 91 ? -5.484 -5.125 -20.156 1 98.75 91 SER B C 1
ATOM 1697 O O . SER B 1 91 ? -6.578 -4.609 -20.422 1 98.75 91 SER B O 1
ATOM 1699 N N . PHE B 1 92 ? -4.762 -4.703 -19.203 1 98.94 92 PHE B N 1
ATOM 1700 C CA . PHE B 1 92 ? -5.102 -3.605 -18.297 1 98.94 92 PHE B CA 1
ATOM 1701 C C . PHE B 1 92 ? -3.967 -2.59 -18.234 1 98.94 92 PHE B C 1
ATOM 1703 O O . PHE B 1 92 ? -2.793 -2.963 -18.203 1 98.94 92 PHE B O 1
ATOM 1710 N N . PRO B 1 93 ? -4.277 -1.317 -18.25 1 98.88 93 PRO B N 1
ATOM 1711 C CA . PRO B 1 93 ? -3.305 -0.235 -18.062 1 98.88 93 PRO B CA 1
ATOM 1712 C C . PRO B 1 93 ? -3.105 0.145 -16.594 1 98.88 93 PRO B C 1
ATOM 1714 O O . PRO B 1 93 ? -3.814 -0.361 -15.727 1 98.88 93 PRO B O 1
ATOM 1717 N N . PRO B 1 94 ? -2.166 0.991 -16.312 1 98.81 94 PRO B N 1
ATOM 1718 C CA . PRO B 1 94 ? -1.964 1.451 -14.945 1 98.81 94 PRO B CA 1
ATOM 1719 C C . PRO B 1 94 ? -3.238 2.01 -14.312 1 98.81 94 PRO B C 1
ATOM 1721 O O . PRO B 1 94 ? -4.184 2.35 -15.031 1 98.81 94 PRO B O 1
ATOM 1724 N N . ASN B 1 95 ? -3.25 2.117 -13.023 1 98.75 95 ASN B N 1
ATOM 1725 C CA . ASN B 1 95 ? -4.406 2.492 -12.219 1 98.75 95 ASN B CA 1
ATOM 1726 C C . ASN B 1 95 ? -5.555 1.498 -12.391 1 98.75 95 ASN B C 1
ATOM 1728 O O . ASN B 1 95 ? -6.715 1.896 -12.492 1 98.75 95 ASN B O 1
ATOM 1732 N N . THR B 1 96 ? -5.238 0.277 -12.602 1 98.94 96 THR B N 1
ATOM 1733 C CA . THR B 1 96 ? -6.129 -0.873 -12.5 1 98.94 96 THR B CA 1
ATOM 1734 C C . THR B 1 96 ? -6.016 -1.531 -11.133 1 98.94 96 THR B C 1
ATOM 1736 O O . THR B 1 96 ? -4.934 -1.568 -10.539 1 98.94 96 THR B O 1
ATOM 1739 N N . TYR B 1 97 ? -7.082 -1.991 -10.609 1 98.94 97 TYR B N 1
ATOM 1740 C CA . TYR B 1 97 ? -7.168 -2.451 -9.227 1 98.94 97 TYR B CA 1
ATOM 1741 C C . TYR B 1 97 ? -7.969 -3.744 -9.133 1 98.94 97 TYR B C 1
ATOM 1743 O O . TYR B 1 97 ? -8.891 -3.971 -9.922 1 98.94 97 TYR B O 1
ATOM 1751 N N . ALA B 1 98 ? -7.625 -4.609 -8.219 1 98.88 98 ALA B N 1
ATOM 1752 C CA . ALA B 1 98 ? -8.406 -5.785 -7.848 1 98.88 98 ALA B CA 1
ATOM 1753 C C . ALA B 1 98 ? -8.383 -6.008 -6.34 1 98.88 98 ALA B C 1
ATOM 1755 O O . ALA B 1 98 ? -7.41 -5.66 -5.668 1 98.88 98 ALA B O 1
ATOM 1756 N N . CYS B 1 99 ? -9.406 -6.527 -5.797 1 98.75 99 CYS B N 1
ATOM 1757 C CA . CYS B 1 99 ? -9.555 -6.996 -4.426 1 98.75 99 CYS B CA 1
ATOM 1758 C C . CYS B 1 99 ? -10.219 -8.367 -4.387 1 98.75 99 CYS B C 1
ATOM 1760 O O . CYS B 1 99 ? -11.336 -8.539 -4.883 1 98.75 99 CYS B O 1
ATOM 1762 N N . ARG B 1 100 ? -9.531 -9.352 -3.779 1 98 100 ARG B N 1
ATOM 1763 C CA . ARG B 1 100 ? -10.055 -10.719 -3.83 1 98 100 ARG B CA 1
ATOM 1764 C C . ARG B 1 100 ? -10.094 -11.344 -2.438 1 98 100 ARG B C 1
ATOM 1766 O O . ARG B 1 100 ? -9.141 -11.211 -1.669 1 98 100 ARG B O 1
ATOM 1773 N N . PRO B 1 101 ? -11.234 -12.039 -2.148 1 97.19 101 PRO B N 1
ATOM 1774 C CA . PRO B 1 101 ? -11.281 -12.82 -0.911 1 97.19 101 PRO B CA 1
ATOM 1775 C C . PRO B 1 101 ? -10.484 -14.117 -0.997 1 97.19 101 PRO B C 1
ATOM 1777 O O . PRO B 1 101 ? -10.047 -14.508 -2.084 1 97.19 101 PRO B O 1
ATOM 1780 N N . PRO B 1 102 ? -10.32 -14.742 0.245 1 96.62 102 PRO B N 1
ATOM 1781 C CA . PRO B 1 102 ? -9.68 -16.047 0.24 1 96.62 102 PRO B CA 1
ATOM 1782 C C . PRO B 1 102 ? -10.328 -17.031 -0.742 1 96.62 102 PRO B C 1
ATOM 1784 O O . PRO B 1 102 ? -11.555 -17.047 -0.877 1 96.62 102 PRO B O 1
ATOM 1787 N N . HIS B 1 103 ? -9.484 -17.734 -1.545 1 96.75 103 HIS B N 1
ATOM 1788 C CA . HIS B 1 103 ? -9.852 -18.859 -2.395 1 96.75 103 HIS B CA 1
ATOM 1789 C C . HIS B 1 103 ? -10.375 -18.391 -3.746 1 96.75 103 HIS B C 1
ATOM 1791 O O . HIS B 1 103 ? -10.742 -19.203 -4.598 1 96.75 103 HIS B O 1
ATOM 1797 N N . ALA B 1 104 ? -10.438 -17.109 -4.035 1 97.44 104 ALA B N 1
ATOM 1798 C CA . ALA B 1 104 ? -10.805 -16.625 -5.359 1 97.44 104 ALA B CA 1
ATOM 1799 C C . ALA B 1 104 ? -9.766 -17.016 -6.402 1 97.44 104 ALA B C 1
ATOM 1801 O O . ALA B 1 104 ? -8.609 -16.609 -6.32 1 97.44 104 ALA B O 1
ATOM 180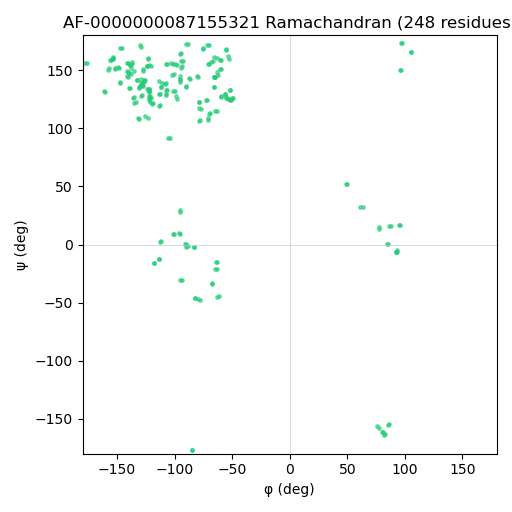2 N N . PRO B 1 105 ? -10.164 -17.844 -7.32 1 97.06 105 PRO B N 1
ATOM 1803 C CA . PRO B 1 105 ? -9.203 -18.141 -8.391 1 97.06 105 PRO B CA 1
ATOM 1804 C C . PRO B 1 105 ? -8.883 -16.922 -9.25 1 97.06 105 PRO B C 1
ATOM 1806 O O . PRO B 1 105 ? -9.766 -16.109 -9.539 1 97.06 105 PRO B O 1
ATOM 1809 N N . HIS B 1 106 ? -7.625 -16.766 -9.719 1 97.62 106 HIS B N 1
ATOM 1810 C CA . HIS B 1 106 ? -7.234 -15.602 -10.508 1 97.62 106 HIS B CA 1
ATOM 1811 C C . HIS B 1 106 ? -6.035 -15.914 -11.391 1 97.62 106 HIS B C 1
ATOM 1813 O O . HIS B 1 106 ? -5.277 -16.844 -11.117 1 97.62 106 HIS B O 1
ATOM 1819 N N . GLY B 1 107 ? -5.816 -15.141 -12.453 1 96.94 107 GLY B N 1
ATOM 1820 C CA . GLY B 1 107 ? -4.797 -15.398 -13.453 1 96.94 107 GLY B CA 1
ATOM 1821 C C . GLY B 1 107 ? -5.215 -16.438 -14.484 1 96.94 107 GLY B C 1
ATOM 1822 O O . GLY B 1 107 ? -6.41 -16.672 -14.688 1 96.94 107 GLY B O 1
ATOM 1823 N N . PRO B 1 108 ? -4.258 -16.984 -15.156 1 98.38 108 PRO B N 1
ATOM 1824 C CA . PRO B 1 108 ? -2.828 -16.672 -15.227 1 98.38 108 PRO B CA 1
ATOM 1825 C C . PRO B 1 108 ? -2.564 -15.219 -15.625 1 98.38 108 PRO B C 1
ATOM 1827 O O . PRO B 1 108 ? -3.496 -14.492 -15.984 1 98.38 108 PRO B O 1
ATOM 1830 N N . PHE B 1 109 ? -1.357 -14.773 -15.477 1 98.81 109 PHE B N 1
ATOM 1831 C CA . PHE B 1 109 ? -0.965 -13.391 -15.711 1 98.81 109 PHE B CA 1
ATOM 1832 C C . PHE B 1 109 ? 0.157 -13.312 -16.734 1 98.81 109 PHE B C 1
ATOM 1834 O O . PHE B 1 109 ? 0.983 -14.219 -16.828 1 98.81 109 PHE B O 1
ATOM 1841 N N . LYS B 1 110 ? 0.2 -12.211 -17.375 1 98.75 110 LYS B N 1
ATOM 1842 C CA . LYS B 1 110 ? 1.239 -11.906 -18.344 1 98.75 110 LYS B CA 1
ATOM 1843 C C . LYS B 1 110 ? 1.491 -10.406 -18.438 1 98.75 110 LYS B C 1
ATOM 1845 O O . LYS B 1 110 ? 0.599 -9.602 -18.141 1 98.75 110 LYS B O 1
ATOM 1850 N N . SER B 1 111 ? 2.693 -10.047 -18.781 1 98.94 111 SER B N 1
ATOM 1851 C CA . SER B 1 111 ? 2.994 -8.68 -19.203 1 98.94 111 SER B CA 1
ATOM 1852 C C . SER B 1 111 ? 3.793 -8.672 -20.5 1 98.94 111 SER B C 1
ATOM 1854 O O . SER B 1 111 ? 4.738 -9.445 -20.656 1 98.94 111 SER B O 1
ATOM 1856 N N . VAL B 1 112 ? 3.389 -7.812 -21.422 1 98.81 112 VAL B N 1
ATOM 1857 C CA . VAL B 1 112 ? 4.086 -7.723 -22.703 1 98.81 112 VAL B CA 1
ATOM 1858 C C . VAL B 1 112 ? 5.324 -6.84 -22.547 1 98.81 112 VAL B C 1
ATOM 1860 O O . VAL B 1 112 ? 6.418 -7.215 -22.969 1 98.81 112 VAL B O 1
ATOM 1863 N N . ASN B 1 113 ? 5.266 -5.711 -21.922 1 98.75 113 ASN B N 1
ATOM 1864 C CA . ASN B 1 113 ? 6.336 -4.723 -21.875 1 98.75 113 ASN B CA 1
ATOM 1865 C C . ASN B 1 113 ? 6.914 -4.594 -20.469 1 98.75 113 ASN B C 1
ATOM 1867 O O . ASN B 1 113 ? 7.77 -3.742 -20.219 1 98.75 113 ASN B O 1
ATOM 1871 N N . GLY B 1 114 ? 6.453 -5.371 -19.516 1 98.88 114 GLY B N 1
ATOM 1872 C CA . GLY B 1 114 ? 6.816 -5.254 -18.109 1 98.88 114 GLY B CA 1
ATOM 1873 C C . GLY B 1 114 ? 5.816 -4.449 -17.297 1 98.88 114 GLY B C 1
ATOM 1874 O O . GLY B 1 114 ? 5.16 -3.553 -17.828 1 98.88 114 GLY B O 1
ATOM 1875 N N . CYS B 1 115 ? 5.715 -4.789 -16 1 98.94 115 CYS B N 1
ATOM 1876 C CA . CYS B 1 115 ? 4.824 -4.016 -15.141 1 98.94 115 CYS B CA 1
ATOM 1877 C C . CYS B 1 115 ? 5.281 -4.078 -13.688 1 98.94 115 CYS B C 1
ATOM 1879 O O . CYS B 1 115 ? 6.125 -4.898 -13.328 1 98.94 115 CYS B O 1
ATOM 1881 N N . LEU B 1 116 ? 4.824 -3.172 -12.883 1 98.94 116 LEU B N 1
ATOM 1882 C CA . LEU B 1 116 ? 5.008 -3.086 -11.438 1 98.94 116 LEU B CA 1
ATOM 1883 C C . LEU B 1 116 ? 3.666 -3.076 -10.719 1 98.94 116 LEU B C 1
ATOM 1885 O O . LEU B 1 116 ? 2.787 -2.275 -11.047 1 98.94 116 LEU B O 1
ATOM 1889 N N . LEU B 1 117 ? 3.51 -4 -9.812 1 98.94 117 LEU B N 1
ATOM 1890 C CA . LEU B 1 117 ? 2.305 -4.109 -9 1 98.94 117 LEU B CA 1
ATOM 1891 C C . LEU B 1 117 ? 2.607 -3.811 -7.539 1 98.94 117 LEU B C 1
ATOM 1893 O O . LEU B 1 117 ? 3.664 -4.191 -7.027 1 98.94 117 LEU B O 1
ATOM 1897 N N . LEU B 1 118 ? 1.76 -3.129 -6.852 1 99 118 LEU B N 1
ATOM 1898 C CA . LEU B 1 118 ? 1.696 -3.08 -5.395 1 99 118 LEU B CA 1
ATOM 1899 C C . LEU B 1 118 ? 0.613 -4.016 -4.867 1 99 118 LEU B C 1
ATOM 1901 O O . LEU B 1 118 ? -0.541 -3.938 -5.293 1 99 118 LEU B O 1
ATOM 1905 N N . GLU B 1 119 ? 0.959 -4.844 -3.977 1 98.94 119 GLU B N 1
ATOM 1906 C CA . GLU B 1 119 ? 0.014 -5.832 -3.469 1 98.94 119 GLU B CA 1
ATOM 1907 C C . GLU B 1 119 ? -0.03 -5.824 -1.944 1 98.94 119 GLU B C 1
ATOM 1909 O O . GLU B 1 119 ? 1.003 -5.676 -1.288 1 98.94 119 GLU B O 1
ATOM 1914 N N . MET B 1 120 ? -1.178 -6.004 -1.431 1 98.44 120 MET B N 1
ATOM 1915 C CA . MET B 1 120 ? -1.407 -6.156 0.003 1 98.44 120 MET B CA 1
ATOM 1916 C C . MET B 1 120 ? -2.105 -7.477 0.307 1 98.44 120 MET B C 1
ATOM 1918 O O . MET B 1 120 ? -3.08 -7.836 -0.355 1 98.44 120 MET B O 1
ATOM 1922 N N . HIS B 1 121 ? -1.595 -8.188 1.31 1 97.5 121 HIS B N 1
ATOM 1923 C CA . HIS B 1 121 ? -2.129 -9.469 1.758 1 97.5 121 HIS B CA 1
ATOM 1924 C C . HIS B 1 121 ? -2.48 -9.43 3.24 1 97.5 121 HIS B C 1
ATOM 1926 O O . HIS B 1 121 ? -1.7 -8.938 4.055 1 97.5 121 HIS B O 1
ATOM 1932 N N . TYR B 1 122 ? -3.609 -9.914 3.59 1 95.62 122 TYR B N 1
ATOM 1933 C CA . TYR B 1 122 ? -4.012 -9.938 4.992 1 95.62 122 TYR B CA 1
ATOM 1934 C C . TYR B 1 122 ? -5.066 -11.008 5.238 1 95.62 122 TYR B C 1
ATOM 1936 O O . TYR B 1 122 ? -5.816 -11.375 4.328 1 95.62 122 TYR B O 1
ATOM 1944 N N . PHE B 1 123 ? -5.121 -11.531 6.426 1 92.06 123 PHE B N 1
ATOM 1945 C CA . PHE B 1 123 ? -6.137 -12.5 6.824 1 92.06 123 PHE B CA 1
ATOM 1946 C C . PHE B 1 123 ? -7.312 -11.805 7.5 1 92.06 123 PHE B C 1
ATOM 1948 O O . PHE B 1 123 ? -7.164 -10.703 8.031 1 92.06 123 PHE B O 1
ATOM 1955 N N . ASP B 1 124 ? -8.453 -12.523 7.457 1 85.5 124 ASP B N 1
ATOM 1956 C CA . ASP B 1 124 ? -9.547 -12.062 8.305 1 85.5 124 ASP B CA 1
ATOM 1957 C C . ASP B 1 124 ? -9.141 -12.062 9.781 1 85.5 124 ASP B C 1
ATOM 1959 O O . ASP B 1 124 ? -8.484 -13 10.25 1 85.5 124 ASP B O 1
ATOM 1963 N N . PRO B 1 125 ? -9.398 -10.812 10.406 1 75.5 125 PRO B N 1
ATOM 1964 C CA . PRO B 1 125 ? -9.094 -10.844 11.836 1 75.5 125 PRO B CA 1
ATOM 1965 C C . PRO B 1 125 ? -9.844 -11.945 12.578 1 75.5 125 PRO B C 1
ATOM 1967 O O . PRO B 1 125 ? -10.977 -12.273 12.219 1 75.5 125 PRO B O 1
ATOM 1970 N N . VAL B 1 126 ? -9.07 -12.773 13.391 1 63.81 126 VAL B N 1
ATOM 1971 C CA . VAL B 1 126 ? -9.688 -13.805 14.211 1 63.81 126 VAL B CA 1
ATOM 1972 C C . VAL B 1 126 ? -10.336 -13.18 15.438 1 63.81 126 VAL B C 1
ATOM 1974 O O . VAL B 1 126 ? -9.805 -12.219 16 1 63.81 126 VAL B O 1
#

Radius of gyration: 18.09 Å; Cα contacts (8 Å, |Δi|>4): 709; chains: 2; bounding box: 35×51×43 Å

Organism: NCBI:txid2511166

InterPro domains:
  IPR011051 RmlC-like cupin domain superfamily [SSF51182] (21-123)
  IPR014710 RmlC-like jelly roll fold [G3DSA:2.60.120.10] (2-122)